Protein 6JBC (pdb70)

Sequence (295 aa):
MLIRAFIPAHITAFFVPVFHEEPLKAGSLGAGVNLSKGTNVFASIETGTLERHIHVAFNGEPVKREEAEITYYVAEKLVPKDFLGEVEVWQYFDFPNGYGFGNSAGGALGTALALSYAFGGTWLRAAQLAHEAEVKHKGGLGDVIGQLAGGIEVRIKPGGPGIGVTDNLFFEDYKVLVVPLGRLSDGDVVKAIEVEGRKALEELLKEPKPERMMVLARNFAEKTGLLPGELSEIARELDKVLKNPSSMIMLGKGLFALVRDEEAEKAKQLLSDMNLPYDIAEIYTERPKVGRWVG

Radius of gyration: 19.16 Å; Cα contacts (8 Å, |Δi|>4): 715; chains: 1; bounding box: 42×41×59 Å

Secondary structure (DSSP, 8-state):
-EEEEEEEEEEEEEEEEE--SSGGG-EEEEEEEEEEEEEEEEEEEEE-SS-EEEEEEETTEE--TTTSHHHHHHHHHHS-TT--EEEEEEEE-SS-TTSSS-HHHHHHHHHHHHHHHHH---HHHHHHHHHHHHHHTT--SSHHHHHHH-SEEEEEE--STTT-EEEE----S-EEEEEEEE----HHHHHHHHHHHHHHHHHHTTS--HHHHHHHHHHHHHTTS-S-HHHHHHHHHHHTT-SS--EE-TTSEEEEEEE-HHHHHHHHHHHHHTT---EEEEB--S--EEEE---

Foldseek 3Di:
DKKKWWFFFKFFLAWAWDADPPLQQGFIFGKIFTFPFWKMKMKDWDADDPDEEEWEAEQPHTDDCVVVVLLVQLCVVLPDPRGHTYIYIYMYTPDDPQALRQRLLRSQLRSLQQSCVVRPDDNQVSLSSSSSSCSVVVNHGYRSVNRQQFGIKGFPAGGGRPRTDIDHADDPQWWKKKFGDWHDPDPQLSVLRNPLVVVLRVQCVVPVDVLSSLVSSQCSCVSRVVQDVVAVVLQVQLVVLAPGGWHARPRHGMIMDIHHPVSVVVSVCVQVVVVTDMDITGGGRDHMDMDRPPD

Solvent-accessible surface area: 13059 Å² total; per-residue (Å²): 148,67,9,63,0,15,0,0,4,1,0,16,0,0,24,1,22,40,144,81,171,82,24,47,109,0,0,7,4,1,0,0,0,0,0,50,69,2,4,36,0,34,0,33,19,103,114,31,101,88,102,53,87,11,79,6,4,42,89,40,121,104,21,142,105,112,114,2,94,25,4,15,41,0,0,38,101,31,0,57,143,138,29,87,6,69,0,48,1,79,2,86,30,73,8,73,74,40,50,17,2,14,13,44,0,0,2,0,0,0,0,0,4,0,0,8,120,43,50,50,46,63,102,92,165,0,3,38,21,0,2,45,0,1,24,105,62,170,28,20,30,8,25,3,14,0,1,45,27,0,6,1,0,0,4,61,96,41,3,0,6,63,62,17,62,36,73,67,18,190,63,121,102,17,25,0,0,0,0,17,64,13,151,80,152,105,63,127,35,88,62,22,9,71,97,46,0,122,48,4,14,58,82,1,97,71,87,86,106,7,49,57,0,0,72,16,0,24,79,1,0,82,50,13,60,46,16,44,49,136,2,7,100,14,0,149,29,0,41,91,53,14,147,9,30,0,0,9,0,5,109,2,26,0,0,0,0,0,0,76,106,72,10,0,97,37,0,54,126,44,0,70,116,79,98,35,70,84,52,38,2,91,12,17,87,90,165,2,86,41,22,155,103,117,97

Organism: Thermococcus kodakarensis (strain ATCC BAA-918 / JCM 12380 / KOD1) (NCBI:txid69014)

Nearest PDB structures (foldseek):
  6jbc-assembly1_A  TM=1.003E+00  e=7.895E-68  Thermococcus kodakarensis KOD1
  6zgw-assembly4_D  TM=7.147E-01  e=1.119E-11  Homo sapiens
  6zgv-assembly4_D  TM=7.096E-01  e=3.211E-11  Homo sapiens
  2x7i-assembly1_A  TM=6.210E-01  e=1.255E-10  Staphylococcus aureus subsp. aureus MRSA252
  6q8z-assembly4_D  TM=5.677E-01  e=4.657E-11  Homo sapiens

B-factor: mean 43.04, std 16.97, range [9.06, 91.65]

Structure (mmCIF, N/CA/C/O backbone):
data_6JBC
#
_entry.id   6JBC
#
_cell.length_a   94.803
_cell.length_b   94.803
_cell.length_c   60.040
_cell.angle_alpha   90.000
_cell.angle_beta   90.000
_cell.angle_gamma   120.000
#
_symmetry.space_group_name_H-M   'P 3 2 1'
#
loop_
_entity.id
_entity.type
_entity.pdbx_description
1 polymer 'Pantoate kinase'
2 non-polymer 'TETRAETHYLENE GLYCOL'
3 non-polymer GLYCEROL
4 non-polymer 1,2-ETHANEDIOL
5 non-polymer PYROPHOSPHATE
6 non-polymer 'CALCIUM ION'
7 non-polymer 'SODIUM ION'
8 water water
#
loop_
_atom_site.group_PDB
_atom_site.id
_atom_site.type_symbol
_atom_site.label_atom_id
_atom_site.label_alt_id
_atom_site.label_comp_id
_atom_site.label_asym_id
_atom_site.label_entity_id
_atom_site.label_seq_id
_atom_site.pdbx_PDB_ins_code
_atom_site.Cartn_x
_atom_site.Cartn_y
_atom_site.Cartn_z
_atom_site.occupancy
_atom_site.B_iso_or_equiv
_atom_site.auth_seq_id
_atom_site.auth_comp_id
_atom_site.auth_asym_id
_atom_site.auth_atom_id
_atom_site.pdbx_PDB_model_num
ATOM 1 N N . MET A 1 1 ? -34.615 -29.267 -16.598 1.00 51.42 1 MET A N 1
ATOM 2 C CA . MET A 1 1 ? -35.427 -28.001 -16.644 1.00 49.52 1 MET A CA 1
ATOM 3 C C . MET A 1 1 ? -35.791 -27.599 -15.217 1.00 46.15 1 MET A C 1
ATOM 4 O O . MET A 1 1 ? -36.318 -26.510 -14.988 1.00 46.53 1 MET A O 1
ATOM 9 N N . LEU A 1 2 ? -35.509 -28.498 -14.271 1.00 40.97 2 LEU A N 1
ATOM 10 C CA . LEU A 1 2 ? -35.776 -28.277 -12.853 1.00 36.63 2 LEU A CA 1
ATOM 11 C C . LEU A 1 2 ? -34.471 -28.449 -12.077 1.00 34.00 2 LEU A C 1
ATOM 12 O O . LEU A 1 2 ? -33.906 -29.541 -12.032 1.00 34.10 2 LEU A O 1
ATOM 17 N N . ILE A 1 3 ? -33.988 -27.369 -11.473 1.00 30.91 3 ILE A N 1
ATOM 18 C CA . ILE A 1 3 ? -32.731 -27.409 -10.725 1.00 28.27 3 ILE A CA 1
ATOM 19 C C . ILE A 1 3 ? -32.955 -27.376 -9.219 1.00 27.03 3 ILE A C 1
ATOM 20 O O . ILE A 1 3 ? -33.744 -26.578 -8.727 1.00 28.77 3 ILE A O 1
ATOM 25 N N . ARG A 1 4 ? -32.251 -28.236 -8.490 1.00 25.29 4 ARG A N 1
ATOM 26 C CA . ARG A 1 4 ? -32.376 -28.297 -7.035 1.00 21.82 4 ARG A CA 1
ATOM 27 C C . ARG A 1 4 ? -31.065 -27.954 -6.357 1.00 22.06 4 ARG A C 1
ATOM 28 O O . ARG A 1 4 ? -29.999 -28.394 -6.791 1.00 23.57 4 ARG A O 1
ATOM 36 N N . ALA A 1 5 ? -31.144 -27.170 -5.290 1.00 21.05 5 ALA A N 1
ATOM 37 C CA . ALA A 1 5 ? -29.960 -26.811 -4.524 1.00 20.96 5 ALA A CA 1
ATOM 38 C C . ALA A 1 5 ? -30.235 -26.982 -3.028 1.00 22.67 5 ALA A C 1
ATOM 39 O O . ALA A 1 5 ? -31.351 -26.737 -2.558 1.00 23.27 5 ALA A O 1
ATOM 41 N N . PHE A 1 6 ? -29.227 -27.420 -2.277 1.00 23.52 6 PHE A N 1
ATOM 42 C CA . PHE A 1 6 ? -29.396 -27.596 -0.838 1.00 22.61 6 PHE A CA 1
ATOM 43 C C . PHE A 1 6 ? -28.345 -26.831 -0.064 1.00 21.71 6 PHE A C 1
ATOM 44 O O . PHE A 1 6 ? -27.148 -27.043 -0.255 1.00 21.54 6 PHE A O 1
ATOM 52 N N . ILE A 1 7 ? -28.808 -25.957 0.824 1.00 20.21 7 ILE A N 1
ATOM 53 C CA . ILE A 1 7 ? -27.938 -25.149 1.655 1.00 19.62 7 ILE A CA 1
ATOM 54 C C . ILE A 1 7 ? -28.198 -25.542 3.098 1.00 20.80 7 ILE A C 1
ATOM 55 O O . ILE A 1 7 ? -29.333 -25.504 3.567 1.00 22.98 7 ILE A O 1
ATOM 60 N N . PRO A 1 8 ? -27.149 -25.944 3.824 1.00 19.75 8 PRO A N 1
ATOM 61 C CA . PRO A 1 8 ? -27.346 -26.337 5.211 1.00 20.49 8 PRO A CA 1
ATOM 62 C C . PRO A 1 8 ? -27.733 -25.175 6.104 1.00 22.31 8 PRO A C 1
ATOM 63 O O . PRO A 1 8 ? -27.358 -24.030 5.844 1.00 23.34 8 PRO A O 1
ATOM 67 N N . ALA A 1 9 ? -28.489 -25.463 7.157 1.00 22.64 9 ALA A N 1
ATOM 68 C CA . ALA A 1 9 ? -28.877 -24.409 8.090 1.00 24.18 9 ALA A CA 1
ATOM 69 C C . ALA A 1 9 ? -27.600 -24.039 8.805 1.00 24.62 9 ALA A C 1
ATOM 70 O O . ALA A 1 9 ? -26.788 -24.911 9.102 1.00 23.90 9 ALA A O 1
ATOM 72 N N . HIS A 1 10 ? -27.406 -22.757 9.071 1.00 27.16 10 HIS A N 1
ATOM 73 C CA . HIS A 1 10 ? -26.200 -22.319 9.765 1.00 30.17 10 HIS A CA 1
ATOM 74 C C . HIS A 1 10 ? -26.535 -21.724 11.121 1.00 32.77 10 HIS A C 1
ATOM 75 O O . HIS A 1 10 ? -27.391 -20.848 11.231 1.00 33.35 10 HIS A O 1
ATOM 82 N N . ILE A 1 11 ? -25.847 -22.214 12.147 1.00 36.13 11 ILE A N 1
ATOM 83 C CA . ILE A 1 11 ? -26.026 -21.765 13.517 1.00 37.30 11 ILE A CA 1
ATOM 84 C C . ILE A 1 11 ? -24.717 -21.167 13.992 1.00 39.09 11 ILE A C 1
ATOM 85 O O . ILE A 1 11 ? -23.696 -21.852 14.007 1.00 38.91 11 ILE A O 1
ATOM 90 N N . THR A 1 12 ? -24.744 -19.892 14.376 1.00 40.56 12 THR A N 1
ATOM 91 C CA . THR A 1 12 ? -23.540 -19.223 14.866 1.00 40.48 12 THR A CA 1
ATOM 92 C C . THR A 1 12 ? -23.383 -19.442 16.366 1.00 39.08 12 THR A C 1
ATOM 93 O O . THR A 1 12 ? -24.352 -19.348 17.110 1.00 37.68 12 THR A O 1
ATOM 97 N N . ALA A 1 13 ? -22.159 -19.748 16.796 1.00 39.57 13 ALA A N 1
ATOM 98 C CA . ALA A 1 13 ? -21.858 -19.975 18.213 1.00 38.83 13 ALA A CA 1
ATOM 99 C C . ALA A 1 13 ? -21.696 -18.610 18.899 1.00 39.14 13 ALA A C 1
ATOM 100 O O . ALA A 1 13 ? -22.325 -18.316 19.925 1.00 41.19 13 ALA A O 1
ATOM 102 N N . PHE A 1 14 ? -20.840 -17.786 18.311 1.00 37.70 14 PHE A N 1
ATOM 103 C CA . PHE A 1 14 ? -20.571 -16.452 18.798 1.00 35.91 14 PHE A CA 1
ATOM 104 C C . PHE A 1 14 ? -20.066 -15.717 17.575 1.00 38.81 14 PHE A C 1
ATOM 105 O O . PHE A 1 14 ? -19.770 -16.347 16.557 1.00 38.79 14 PHE A O 1
ATOM 113 N N . PHE A 1 15 ? -19.954 -14.396 17.661 1.00 40.94 15 PHE A N 1
ATOM 114 C CA . PHE A 1 15 ? -19.530 -13.622 16.507 1.00 40.55 15 PHE A CA 1
ATOM 115 C C . PHE A 1 15 ? -19.076 -12.216 16.859 1.00 42.15 15 PHE A C 1
ATOM 116 O O . PHE A 1 15 ? -19.164 -11.776 18.009 1.00 41.78 15 PHE A O 1
ATOM 124 N N . VAL A 1 16 ? -18.617 -11.524 15.820 1.00 43.57 16 VAL A N 1
ATOM 125 C CA . VAL A 1 16 ? -18.146 -10.148 15.877 1.00 45.62 16 VAL A CA 1
ATOM 126 C C . VAL A 1 16 ? -18.497 -9.578 14.515 1.00 47.85 16 VAL A C 1
ATOM 127 O O . VAL A 1 16 ? -17.875 -9.917 13.508 1.00 48.95 16 VAL A O 1
ATOM 131 N N . PRO A 1 17 ? -19.513 -8.714 14.461 1.00 49.04 17 PRO A N 1
ATOM 132 C CA . PRO A 1 17 ? -19.903 -8.132 13.186 1.00 49.94 17 PRO A CA 1
ATOM 133 C C . PRO A 1 17 ? -18.950 -7.078 12.683 1.00 50.81 17 PRO A C 1
ATOM 134 O O . PRO A 1 17 ? -18.618 -6.140 13.401 1.00 52.97 17 PRO A O 1
ATOM 138 N N . VAL A 1 18 ? -18.475 -7.264 11.462 1.00 49.82 18 VAL A N 1
ATOM 139 C CA . VAL A 1 18 ? -17.645 -6.267 10.825 1.00 48.70 18 VAL A CA 1
ATOM 140 C C . VAL A 1 18 ? -18.538 -5.759 9.704 1.00 50.06 18 VAL A C 1
ATOM 141 O O . VAL A 1 18 ? -18.781 -6.443 8.704 1.00 51.50 18 VAL A O 1
ATOM 145 N N . PHE A 1 19 ? -19.062 -4.564 9.921 1.00 51.30 19 PHE A N 1
ATOM 146 C CA . PHE A 1 19 ? -19.920 -3.913 8.966 1.00 51.62 19 PHE A CA 1
ATOM 147 C C . PHE A 1 19 ? -18.982 -3.153 8.060 1.00 50.85 19 PHE A C 1
ATOM 148 O O . PHE A 1 19 ? -17.978 -2.593 8.510 1.00 50.34 19 PHE A O 1
ATOM 156 N N . HIS A 1 20 ? -19.306 -3.164 6.777 1.00 49.04 20 HIS A N 1
ATOM 157 C CA . HIS A 1 20 ? -18.501 -2.482 5.786 1.00 47.31 20 HIS A CA 1
ATOM 158 C C . HIS A 1 20 ? -19.386 -2.157 4.592 1.00 47.87 20 HIS A C 1
ATOM 159 O O . HIS A 1 20 ? -20.116 -3.021 4.102 1.00 46.66 20 HIS A O 1
ATOM 166 N N . GLU A 1 21 ? -19.324 -0.899 4.148 1.00 48.12 21 GLU A N 1
ATOM 167 C CA . GLU A 1 21 ? -20.116 -0.407 3.018 1.00 46.46 21 GLU A CA 1
ATOM 168 C C . GLU A 1 21 ? -19.850 -1.153 1.730 1.00 45.91 21 GLU A C 1
ATOM 169 O O . GLU A 1 21 ? -20.594 -1.028 0.764 1.00 45.11 21 GLU A O 1
ATOM 175 N N . GLU A 1 22 ? -18.771 -1.917 1.707 1.00 48.02 22 GLU A N 1
ATOM 176 C CA . GLU A 1 22 ? -18.456 -2.715 0.535 1.00 49.66 22 GLU A CA 1
ATOM 177 C C . GLU A 1 22 ? -18.902 -4.139 0.879 1.00 48.98 22 GLU A C 1
ATOM 178 O O . GLU A 1 22 ? -18.252 -4.827 1.662 1.00 49.06 22 GLU A O 1
ATOM 184 N N . PRO A 1 23 ? -20.035 -4.585 0.314 1.00 48.89 23 PRO A N 1
ATOM 185 C CA . PRO A 1 23 ? -20.605 -5.920 0.538 1.00 48.15 23 PRO A CA 1
ATOM 186 C C . PRO A 1 23 ? -19.547 -7.027 0.647 1.00 46.81 23 PRO A C 1
ATOM 187 O O . PRO A 1 23 ? -19.498 -7.750 1.647 1.00 46.91 23 PRO A O 1
ATOM 191 N N . LEU A 1 24 ? -18.698 -7.151 -0.370 1.00 44.38 24 LEU A N 1
ATOM 192 C CA . LEU A 1 24 ? -17.665 -8.172 -0.361 1.00 44.31 24 LEU A CA 1
ATOM 193 C C . LEU A 1 24 ? -16.673 -8.024 0.789 1.00 43.50 24 LEU A C 1
ATOM 194 O O . LEU A 1 24 ? -16.081 -9.012 1.232 1.00 45.19 24 LEU A O 1
ATOM 199 N N . LYS A 1 25 ? -16.502 -6.807 1.299 1.00 41.90 25 LYS A N 1
ATOM 200 C CA . LYS A 1 25 ? -15.562 -6.607 2.398 1.00 40.51 25 LYS A CA 1
ATOM 201 C C . LYS A 1 25 ? -16.260 -6.730 3.738 1.00 39.66 25 LYS A C 1
ATOM 202 O O . LYS A 1 25 ? -15.624 -6.753 4.800 1.00 41.12 25 LYS A O 1
ATOM 208 N N . ALA A 1 26 ? -17.581 -6.800 3.667 1.00 39.16 26 ALA A N 1
ATOM 209 C CA . ALA A 1 26 ? -18.434 -6.928 4.840 1.00 38.03 26 ALA A CA 1
ATOM 210 C C . ALA A 1 26 ? -18.526 -8.396 5.237 1.00 37.91 26 ALA A C 1
ATOM 211 O O . ALA A 1 26 ? -18.493 -9.287 4.384 1.00 37.67 26 ALA A O 1
ATOM 213 N N . GLY A 1 27 ? -18.651 -8.620 6.539 1.00 37.36 27 GLY A N 1
ATOM 214 C CA . GLY A 1 27 ? -18.747 -9.952 7.084 1.00 38.11 27 GLY A CA 1
ATOM 215 C C . GLY A 1 27 ? -18.739 -9.940 8.595 1.00 38.51 27 GLY A C 1
ATOM 216 O O . GLY A 1 27 ? -19.188 -8.978 9.241 1.00 40.04 27 GLY A O 1
ATOM 217 N N . SER A 1 28 ? -18.279 -11.054 9.151 1.00 38.07 28 SER A N 1
ATOM 218 C CA . SER A 1 28 ? -18.208 -11.215 10.587 1.00 38.23 28 SER A CA 1
ATOM 219 C C . SER A 1 28 ? -17.156 -12.242 10.953 1.00 38.41 28 SER A C 1
ATOM 220 O O . SER A 1 28 ? -16.830 -13.123 10.163 1.00 39.59 28 SER A O 1
ATOM 223 N N . LEU A 1 29 ? -16.620 -12.116 12.156 1.00 37.26 29 LEU A N 1
ATOM 224 C CA . LEU A 1 29 ? -15.641 -13.070 12.643 1.00 36.29 29 LEU A CA 1
ATOM 225 C C . LEU A 1 29 ? -16.463 -13.941 13.577 1.00 34.59 29 LEU A C 1
ATOM 226 O O . LEU A 1 29 ? -17.453 -13.465 14.135 1.00 34.16 29 LEU A O 1
ATOM 231 N N . GLY A 1 30 ? -16.093 -15.208 13.727 1.00 32.56 30 GLY A N 1
ATOM 232 C CA . GLY A 1 30 ? -16.829 -16.051 14.645 1.00 31.66 30 GLY A CA 1
ATOM 233 C C . GLY A 1 30 ? -16.760 -17.514 14.275 1.00 32.36 30 GLY A C 1
ATOM 234 O O . GLY A 1 30 ? -15.982 -17.907 13.397 1.00 33.09 30 GLY A O 1
ATOM 235 N N . ALA A 1 31 ? -17.590 -18.306 14.948 1.00 30.79 31 ALA A N 1
ATOM 236 C CA . ALA A 1 31 ? -17.681 -19.740 14.736 1.00 30.32 31 ALA A CA 1
ATOM 237 C C . ALA A 1 31 ? -19.147 -20.152 14.616 1.00 31.57 31 ALA A C 1
ATOM 238 O O . ALA A 1 31 ? -20.033 -19.515 15.205 1.00 33.52 31 ALA A O 1
ATOM 240 N N . GLY A 1 32 ? -19.376 -21.228 13.862 1.00 30.47 32 GLY A N 1
ATOM 241 C CA . GLY A 1 32 ? -20.704 -21.763 13.653 1.00 28.63 32 GLY A CA 1
ATOM 242 C C . GLY A 1 32 ? -20.650 -23.225 13.259 1.00 27.82 32 GLY A C 1
ATOM 243 O O . GLY A 1 32 ? -19.567 -23.813 13.142 1.00 28.78 32 GLY A O 1
ATOM 244 N N . VAL A 1 33 ? -21.837 -23.795 13.066 1.00 27.38 33 VAL A N 1
ATOM 245 C CA . VAL A 1 33 ? -22.011 -25.178 12.661 1.00 27.34 33 VAL A CA 1
ATOM 246 C C . VAL A 1 33 ? -23.113 -25.282 11.591 1.00 25.54 33 VAL A C 1
ATOM 247 O O . VAL A 1 33 ? -24.128 -24.586 11.641 1.00 23.46 33 VAL A O 1
ATOM 251 N N . ASN A 1 34 ? -22.902 -26.182 10.643 1.00 22.84 34 ASN A N 1
ATOM 252 C CA . ASN A 1 34 ? -23.845 -26.397 9.576 1.00 21.71 34 ASN A CA 1
ATOM 253 C C . ASN A 1 34 ? -24.552 -27.727 9.772 1.00 22.49 34 ASN A C 1
ATOM 254 O O . ASN A 1 34 ? -23.914 -28.764 9.948 1.00 21.84 34 ASN A O 1
ATOM 259 N N . LEU A 1 35 ? -25.883 -27.680 9.737 1.00 23.69 35 LEU A N 1
ATOM 260 C CA . LEU A 1 35 ? -26.715 -28.861 9.945 1.00 22.99 35 LEU A CA 1
ATOM 261 C C . LEU A 1 35 ? -27.086 -29.609 8.681 1.00 23.63 35 LEU A C 1
ATOM 262 O O . LEU A 1 35 ? -27.159 -29.030 7.586 1.00 21.26 35 LEU A O 1
ATOM 267 N N . SER A 1 36 ? -27.317 -30.919 8.839 1.00 24.09 36 SER A N 1
ATOM 268 C CA . SER A 1 36 ? -27.706 -31.754 7.710 1.00 23.46 36 SER A CA 1
ATOM 269 C C . SER A 1 36 ? -29.123 -31.362 7.280 1.00 22.20 36 SER A C 1
ATOM 270 O O . SER A 1 36 ? -29.598 -31.744 6.209 1.00 24.42 36 SER A O 1
ATOM 273 N N . LYS A 1 37 ? -29.781 -30.602 8.144 1.00 21.49 37 LYS A N 1
ATOM 274 C CA . LYS A 1 37 ? -31.122 -30.068 7.907 1.00 20.87 37 LYS A CA 1
ATOM 275 C C . LYS A 1 37 ? -30.938 -28.639 7.401 1.00 19.64 37 LYS A C 1
ATOM 276 O O . LYS A 1 37 ? -30.120 -27.890 7.931 1.00 18.59 37 LYS A O 1
ATOM 282 N N . GLY A 1 38 ? -31.704 -28.265 6.388 1.00 17.73 38 GLY A N 1
ATOM 283 C CA . GLY A 1 38 ? -31.565 -26.940 5.837 1.00 20.65 38 GLY A CA 1
ATOM 284 C C . GLY A 1 38 ? -32.578 -26.604 4.785 1.00 21.37 38 GLY A C 1
ATOM 285 O O . GLY A 1 38 ? -33.744 -27.013 4.845 1.00 24.89 38 GLY A O 1
ATOM 286 N N . THR A 1 39 ? -32.132 -25.773 3.853 1.00 21.09 39 THR A N 1
ATOM 287 C CA . THR A 1 39 ? -33.011 -25.292 2.810 1.00 20.20 39 THR A CA 1
ATOM 288 C C . THR A 1 39 ? -32.844 -25.963 1.479 1.00 20.39 39 THR A C 1
ATOM 289 O O . THR A 1 39 ? -31.738 -26.112 0.983 1.00 20.63 39 THR A O 1
ATOM 293 N N . ASN A 1 40 ? -33.959 -26.371 0.897 1.00 20.99 40 ASN A N 1
ATOM 294 C CA . ASN A 1 40 ? -33.920 -26.980 -0.420 1.00 21.54 40 ASN A CA 1
ATOM 295 C C . ASN A 1 40 ? -34.544 -25.982 -1.387 1.00 20.78 40 ASN A C 1
ATOM 296 O O . ASN A 1 40 ? -35.686 -25.571 -1.202 1.00 21.69 40 ASN A O 1
ATOM 301 N N . VAL A 1 41 ? -33.792 -25.580 -2.403 1.00 19.73 41 VAL A N 1
ATOM 302 C CA . VAL A 1 41 ? -34.295 -24.625 -3.380 1.00 20.66 41 VAL A CA 1
ATOM 303 C C . VAL A 1 41 ? -34.483 -25.292 -4.737 1.00 21.14 41 VAL A C 1
ATOM 304 O O . VAL A 1 41 ? -33.573 -25.932 -5.255 1.00 22.74 41 VAL A O 1
ATOM 308 N N . PHE A 1 42 ? -35.665 -25.155 -5.312 1.00 21.40 42 PHE A N 1
ATOM 309 C CA . PHE A 1 42 ? -35.924 -25.750 -6.616 1.00 21.89 42 PHE A CA 1
ATOM 310 C C . PHE A 1 42 ? -36.228 -24.657 -7.625 1.00 23.51 42 PHE A C 1
ATOM 311 O O . PHE A 1 42 ? -37.163 -23.876 -7.427 1.00 22.29 42 PHE A O 1
ATOM 319 N N . ALA A 1 43 ? -35.435 -24.600 -8.695 1.00 24.66 43 ALA A N 1
ATOM 320 C CA . ALA A 1 43 ? -35.634 -23.617 -9.757 1.00 28.63 43 ALA A CA 1
ATOM 321 C C . ALA A 1 43 ? -36.271 -24.250 -10.997 1.00 32.20 43 ALA A C 1
ATOM 322 O O . ALA A 1 43 ? -35.684 -25.117 -11.652 1.00 34.29 43 ALA A O 1
ATOM 324 N N . SER A 1 44 ? -37.485 -23.823 -11.315 1.00 36.38 44 SER A N 1
ATOM 325 C CA . SER A 1 44 ? -38.185 -24.333 -12.492 1.00 39.86 44 SER A CA 1
ATOM 326 C C . SER A 1 44 ? -38.064 -23.251 -13.552 1.00 42.46 44 SER A C 1
ATOM 327 O O . SER A 1 44 ? -38.336 -22.083 -13.282 1.00 43.82 44 SER A O 1
ATOM 330 N N . ILE A 1 45 ? -37.666 -23.618 -14.761 1.00 46.59 45 ILE A N 1
ATOM 331 C CA . ILE A 1 45 ? -37.486 -22.606 -15.794 1.00 50.50 45 ILE A CA 1
ATOM 332 C C . ILE A 1 45 ? -38.021 -23.084 -17.130 1.00 53.19 45 ILE A C 1
ATOM 333 O O . ILE A 1 45 ? -37.641 -24.143 -17.637 1.00 53.41 45 ILE A O 1
ATOM 338 N N . GLU A 1 46 ? -38.912 -22.284 -17.687 1.00 56.46 46 GLU A N 1
ATOM 339 C CA . GLU A 1 46 ? -39.529 -22.592 -18.956 1.00 59.75 46 GLU A CA 1
ATOM 340 C C . GLU A 1 46 ? -39.376 -21.423 -19.911 1.00 60.74 46 GLU A C 1
ATOM 341 O O . GLU A 1 46 ? -39.614 -20.282 -19.545 1.00 60.34 46 GLU A O 1
ATOM 347 N N . THR A 1 47 ? -38.960 -21.718 -21.131 1.00 62.34 47 THR A N 1
ATOM 348 C CA . THR A 1 47 ? -38.818 -20.713 -22.182 1.00 63.26 47 THR A CA 1
ATOM 349 C C . THR A 1 47 ? -40.170 -20.546 -22.894 1.00 64.47 47 THR A C 1
ATOM 350 O O . THR A 1 47 ? -40.983 -21.478 -22.942 1.00 65.42 47 THR A O 1
ATOM 354 N N . GLY A 1 48 ? -40.378 -19.353 -23.449 1.00 65.63 48 GLY A N 1
ATOM 355 C CA . GLY A 1 48 ? -41.590 -19.029 -24.179 1.00 66.01 48 GLY A CA 1
ATOM 356 C C . GLY A 1 48 ? -42.145 -17.657 -23.835 1.00 66.22 48 GLY A C 1
ATOM 357 O O . GLY A 1 48 ? -41.552 -16.908 -23.043 1.00 66.64 48 GLY A O 1
ATOM 358 N N . THR A 1 49 ? -43.288 -17.356 -24.455 1.00 65.93 49 THR A N 1
ATOM 359 C CA . THR A 1 49 ? -44.035 -16.111 -24.283 1.00 64.86 49 THR A CA 1
ATOM 360 C C . THR A 1 49 ? -43.330 -14.904 -24.860 1.00 64.46 49 THR A C 1
ATOM 361 O O . THR A 1 49 ? -42.277 -15.013 -25.513 1.00 64.70 49 THR A O 1
ATOM 365 N N . LEU A 1 50 ? -43.944 -13.754 -24.586 1.00 63.88 50 LEU A N 1
ATOM 366 C CA . LEU A 1 50 ? -43.468 -12.426 -24.980 1.00 63.61 50 LEU A CA 1
ATOM 367 C C . LEU A 1 50 ? -43.147 -11.619 -23.706 1.00 62.93 50 LEU A C 1
ATOM 368 O O . LEU A 1 50 ? -42.988 -10.397 -23.777 1.00 62.90 50 LEU A O 1
ATOM 370 N N . GLU A 1 51 ? -43.161 -12.292 -22.539 1.00 62.39 51 GLU A N 1
ATOM 371 C CA . GLU A 1 51 ? -42.903 -11.677 -21.211 1.00 61.38 51 GLU A CA 1
ATOM 372 C C . GLU A 1 51 ? -41.926 -12.466 -20.314 1.00 58.64 51 GLU A C 1
ATOM 373 O O . GLU A 1 51 ? -41.885 -13.701 -20.367 1.00 57.68 51 GLU A O 1
ATOM 379 N N . ARG A 1 52 ? -41.200 -11.732 -19.457 1.00 54.76 52 ARG A N 1
ATOM 380 C CA . ARG A 1 52 ? -40.202 -12.274 -18.520 1.00 51.24 52 ARG A CA 1
ATOM 381 C C . ARG A 1 52 ? -40.685 -12.174 -17.067 1.00 48.95 52 ARG A C 1
ATOM 382 O O . ARG A 1 52 ? -40.675 -11.093 -16.473 1.00 46.94 52 ARG A O 1
ATOM 390 N N . HIS A 1 53 ? -41.105 -13.294 -16.486 1.00 46.62 53 HIS A N 1
ATOM 391 C CA . HIS A 1 53 ? -41.587 -13.240 -15.111 1.00 46.14 53 HIS A CA 1
ATOM 392 C C . HIS A 1 53 ? -40.958 -14.212 -14.121 1.00 42.59 53 HIS A C 1
ATOM 393 O O . HIS A 1 53 ? -40.804 -15.403 -14.387 1.00 42.45 53 HIS A O 1
ATOM 400 N N . ILE A 1 54 ? -40.593 -13.671 -12.963 1.00 39.32 54 ILE A N 1
ATOM 401 C CA . ILE A 1 54 ? -39.976 -14.444 -11.893 1.00 34.36 54 ILE A CA 1
ATOM 402 C C . ILE A 1 54 ? -40.965 -14.606 -10.745 1.00 31.83 54 ILE A C 1
ATOM 403 O O . ILE A 1 54 ? -41.537 -13.625 -10.278 1.00 31.82 54 ILE A O 1
ATOM 408 N N . HIS A 1 55 ? -41.169 -15.842 -10.303 1.00 28.14 55 HIS A N 1
ATOM 409 C CA . HIS A 1 55 ? -42.083 -16.117 -9.200 1.00 27.54 55 HIS A CA 1
ATOM 410 C C . HIS A 1 55 ? -41.355 -16.826 -8.076 1.00 24.99 55 HIS A C 1
ATOM 411 O O . HIS A 1 55 ? -40.486 -17.653 -8.324 1.00 24.35 55 HIS A O 1
ATOM 418 N N . VAL A 1 56 ? -41.713 -16.508 -6.836 1.00 23.64 56 VAL A N 1
ATOM 419 C CA . VAL A 1 56 ? -41.062 -17.133 -5.677 1.00 22.13 56 VAL A CA 1
ATOM 420 C C . VAL A 1 56 ? -42.042 -17.752 -4.676 1.00 21.21 56 VAL A C 1
ATOM 421 O O . VAL A 1 56 ? -43.151 -17.263 -4.485 1.00 22.95 56 VAL A O 1
ATOM 425 N N . ALA A 1 57 ? -41.636 -18.833 -4.026 1.00 20.10 57 ALA A N 1
ATOM 426 C CA . ALA A 1 57 ? -42.521 -19.467 -3.064 1.00 20.73 57 ALA A CA 1
ATOM 427 C C . ALA A 1 57 ? -41.750 -19.937 -1.854 1.00 20.59 57 ALA A C 1
ATOM 428 O O . ALA A 1 57 ? -40.600 -20.358 -1.979 1.00 20.21 57 ALA A O 1
ATOM 430 N N . PHE A 1 58 ? -42.388 -19.858 -0.684 1.00 21.34 58 PHE A N 1
ATOM 431 C CA . PHE A 1 58 ? -41.790 -20.323 0.569 1.00 20.17 58 PHE A CA 1
ATOM 432 C C . PHE A 1 58 ? -42.674 -21.450 1.071 1.00 22.45 58 PHE A C 1
ATOM 433 O O . PHE A 1 58 ? -43.867 -21.241 1.330 1.00 25.33 58 PHE A O 1
ATOM 441 N N . ASN A 1 59 ? -42.104 -22.642 1.210 1.00 21.95 59 ASN A N 1
ATOM 442 C CA . ASN A 1 59 ? -42.869 -23.798 1.674 1.00 22.01 59 ASN A CA 1
ATOM 443 C C . ASN A 1 59 ? -44.196 -24.018 0.920 1.00 22.05 59 ASN A C 1
ATOM 444 O O . ASN A 1 59 ? -45.262 -24.140 1.525 1.00 22.06 59 ASN A O 1
ATOM 449 N N . GLY A 1 60 ? -44.122 -24.080 -0.406 1.00 22.66 60 GLY A N 1
ATOM 450 C CA . GLY A 1 60 ? -45.316 -24.293 -1.195 1.00 23.25 60 GLY A CA 1
ATOM 451 C C . GLY A 1 60 ? -46.218 -23.087 -1.434 1.00 25.02 60 GLY A C 1
ATOM 452 O O . GLY A 1 60 ? -47.046 -23.126 -2.339 1.00 26.40 60 GLY A O 1
ATOM 453 N N . GLU A 1 61 ? -46.088 -22.020 -0.650 1.00 23.94 61 GLU A N 1
ATOM 454 C CA . GLU A 1 61 ? -46.946 -20.864 -0.864 1.00 24.02 61 GLU A CA 1
ATOM 455 C C . GLU A 1 61 ? -46.237 -19.690 -1.527 1.00 23.77 61 GLU A C 1
ATOM 456 O O . GLU A 1 61 ? -45.151 -19.295 -1.113 1.00 24.44 61 GLU A O 1
ATOM 462 N N . PRO A 1 62 ? -46.849 -19.117 -2.574 1.00 23.51 62 PRO A N 1
ATOM 463 C CA . PRO A 1 62 ? -46.278 -17.976 -3.294 1.00 22.73 62 PRO A CA 1
ATOM 464 C C . PRO A 1 62 ? -46.022 -16.813 -2.337 1.00 25.10 62 PRO A C 1
ATOM 465 O O . PRO A 1 62 ? -46.767 -16.593 -1.377 1.00 24.35 62 PRO A O 1
ATOM 469 N N . VAL A 1 63 ? -44.988 -16.042 -2.612 1.00 26.06 63 VAL A N 1
ATOM 470 C CA . VAL A 1 63 ? -44.631 -14.945 -1.729 1.00 27.27 63 VAL A CA 1
ATOM 471 C C . VAL A 1 63 ? -44.401 -13.661 -2.531 1.00 29.08 63 VAL A C 1
ATOM 472 O O . VAL A 1 63 ? -43.805 -13.699 -3.613 1.00 29.44 63 VAL A O 1
ATOM 476 N N . LYS A 1 64 ? -44.876 -12.535 -2.005 1.00 31.06 64 LYS A N 1
ATOM 477 C CA . LYS A 1 64 ? -44.687 -11.242 -2.654 1.00 32.12 64 LYS A CA 1
ATOM 478 C C . LYS A 1 64 ? -43.205 -10.904 -2.584 1.00 32.30 64 LYS A C 1
ATOM 479 O O . LYS A 1 64 ? -42.523 -11.306 -1.638 1.00 31.39 64 LYS A O 1
ATOM 485 N N . ARG A 1 65 ? -42.716 -10.178 -3.588 1.00 34.37 65 ARG A N 1
ATOM 486 C CA . ARG A 1 65 ? -41.297 -9.779 -3.688 1.00 36.83 65 ARG A CA 1
ATOM 487 C C . ARG A 1 65 ? -40.799 -9.011 -2.470 1.00 36.70 65 ARG A C 1
ATOM 488 O O . ARG A 1 65 ? -39.594 -8.920 -2.230 1.00 36.70 65 ARG A O 1
ATOM 496 N N . GLU A 1 66 ? -41.743 -8.445 -1.726 1.00 37.64 66 GLU A N 1
ATOM 497 C CA . GLU A 1 66 ? -41.469 -7.636 -0.537 1.00 40.70 66 GLU A CA 1
ATOM 498 C C . GLU A 1 66 ? -41.100 -8.508 0.651 1.00 41.72 66 GLU A C 1
ATOM 499 O O . GLU A 1 66 ? -40.553 -8.029 1.647 1.00 42.96 66 GLU A O 1
ATOM 505 N N . GLU A 1 67 ? -41.422 -9.793 0.537 1.00 42.25 67 GLU A N 1
ATOM 506 C CA . GLU A 1 67 ? -41.143 -10.786 1.577 1.00 41.87 67 GLU A CA 1
ATOM 507 C C . GLU A 1 67 ? -40.059 -11.731 1.073 1.00 40.78 67 GLU A C 1
ATOM 508 O O . GLU A 1 67 ? -39.491 -12.523 1.830 1.00 40.35 67 GLU A O 1
ATOM 514 N N . ALA A 1 68 ? -39.792 -11.607 -0.224 1.00 40.44 68 ALA A N 1
ATOM 515 C CA . ALA A 1 68 ? -38.823 -12.416 -0.962 1.00 38.98 68 ALA A CA 1
ATOM 516 C C . ALA A 1 68 ? -37.716 -11.555 -1.576 1.00 37.53 68 ALA A C 1
ATOM 517 O O . ALA A 1 68 ? -36.952 -12.022 -2.421 1.00 38.80 68 ALA A O 1
ATOM 519 N N . GLU A 1 69 ? -37.657 -10.300 -1.144 1.00 36.82 69 GLU A N 1
ATOM 520 C CA . GLU A 1 69 ? -36.687 -9.297 -1.618 1.00 37.12 69 GLU A CA 1
ATOM 521 C C . GLU A 1 69 ? -35.266 -9.794 -1.858 1.00 35.06 69 GLU A C 1
ATOM 522 O O . GLU A 1 69 ? -34.606 -9.421 -2.835 1.00 33.87 69 GLU A O 1
ATOM 528 N N . ILE A 1 70 ? -34.780 -10.627 -0.953 1.00 32.97 70 ILE A N 1
ATOM 529 C CA . ILE A 1 70 ? -33.423 -11.161 -1.066 1.00 29.00 70 ILE A CA 1
ATOM 530 C C . ILE A 1 70 ? -33.319 -12.157 -2.225 1.00 27.36 70 ILE A C 1
ATOM 531 O O . ILE A 1 70 ? -32.387 -12.103 -3.033 1.00 25.55 70 ILE A O 1
ATOM 536 N N . THR A 1 71 ? -34.282 -13.070 -2.289 1.00 24.47 71 THR A N 1
ATOM 537 C CA . THR A 1 71 ? -34.317 -14.055 -3.356 1.00 25.16 71 THR A CA 1
ATOM 538 C C . THR A 1 71 ? -34.528 -13.345 -4.707 1.00 26.05 71 THR A C 1
ATOM 539 O O . THR A 1 71 ? -33.852 -13.678 -5.681 1.00 26.15 71 THR A O 1
ATOM 543 N N . TYR A 1 72 ? -35.420 -12.336 -4.767 1.00 28.55 72 TYR A N 1
ATOM 544 C CA . TYR A 1 72 ? -35.695 -11.596 -6.022 1.00 30.77 72 TYR A CA 1
ATOM 545 C C . TYR A 1 72 ? -34.481 -10.769 -6.446 1.00 31.49 72 TYR A C 1
ATOM 546 O O . TYR A 1 72 ? -34.197 -10.635 -7.637 1.00 31.38 72 TYR A O 1
ATOM 555 N N . TYR A 1 73 ? -33.767 -10.217 -5.464 1.00 31.97 73 TYR A N 1
ATOM 556 C CA . TYR A 1 73 ? -32.567 -9.424 -5.732 1.00 31.24 73 TYR A CA 1
ATOM 557 C C . TYR A 1 73 ? -31.614 -10.293 -6.520 1.00 31.16 73 TYR A C 1
ATOM 558 O O . TYR A 1 73 ? -31.044 -9.875 -7.528 1.00 32.06 73 TYR A O 1
ATOM 567 N N . VAL A 1 74 ? -31.449 -11.521 -6.042 1.00 30.05 74 VAL A N 1
ATOM 568 C CA . VAL A 1 74 ? -30.579 -12.493 -6.688 1.00 27.94 74 VAL A CA 1
ATOM 569 C C . VAL A 1 74 ? -31.131 -12.863 -8.064 1.00 27.89 74 VAL A C 1
ATOM 570 O O . VAL A 1 74 ? -30.462 -12.686 -9.080 1.00 27.36 74 VAL A O 1
ATOM 574 N N . ALA A 1 75 ? -32.363 -13.366 -8.085 1.00 27.40 75 ALA A N 1
ATOM 575 C CA . ALA A 1 75 ? -32.995 -13.786 -9.328 1.00 28.87 75 ALA A CA 1
ATOM 576 C C . ALA A 1 75 ? -32.960 -12.701 -10.402 1.00 30.10 75 ALA A C 1
ATOM 577 O O . ALA A 1 75 ? -32.653 -12.975 -11.566 1.00 28.82 75 ALA A O 1
ATOM 579 N N . GLU A 1 76 ? -33.269 -11.470 -10.015 1.00 32.58 76 GLU A N 1
ATOM 580 C CA . GLU A 1 76 ? -33.241 -10.366 -10.965 1.00 35.83 76 GLU A CA 1
ATOM 581 C C . GLU A 1 76 ? -31.903 -10.276 -11.697 1.00 37.88 76 GLU A C 1
ATOM 582 O O . GLU A 1 76 ? -31.867 -10.064 -12.914 1.00 38.10 76 GLU A O 1
ATOM 588 N N . LYS A 1 77 ? -30.809 -10.442 -10.954 1.00 39.47 77 LYS A N 1
ATOM 589 C CA . LYS A 1 77 ? -29.465 -10.379 -11.530 1.00 40.48 77 LYS A CA 1
ATOM 590 C C . LYS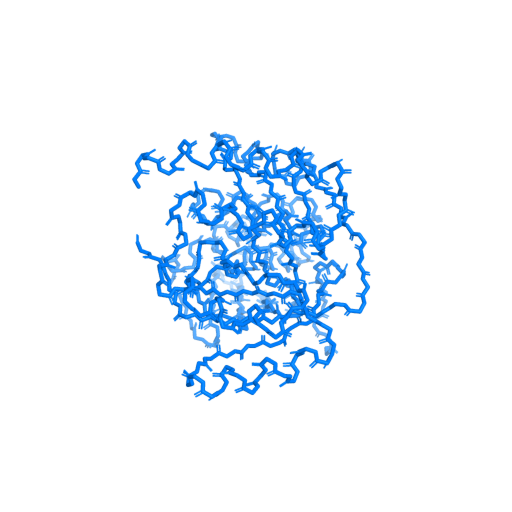 A 1 77 ? -29.149 -11.604 -12.377 1.00 40.20 77 LYS A C 1
ATOM 591 O O . LYS A 1 77 ? -28.633 -11.476 -13.480 1.00 41.88 77 LYS A O 1
ATOM 597 N N . LEU A 1 78 ? -29.454 -12.788 -11.860 1.00 39.45 78 LEU A N 1
ATOM 598 C CA . LEU A 1 78 ? -29.147 -14.021 -12.576 1.00 39.53 78 LEU A CA 1
ATOM 599 C C . LEU A 1 78 ? -30.029 -14.328 -13.771 1.00 40.25 78 LEU A C 1
ATOM 600 O O . LEU A 1 78 ? -29.615 -15.056 -14.675 1.00 39.81 78 LEU A O 1
ATOM 605 N N . VAL A 1 79 ? -31.247 -13.794 -13.772 1.00 42.66 79 VAL A N 1
ATOM 606 C CA . VAL A 1 79 ? -32.157 -14.025 -14.888 1.00 44.05 79 VAL A CA 1
ATOM 607 C C . VAL A 1 79 ? -31.965 -12.921 -15.922 1.00 44.65 79 VAL A C 1
ATOM 608 O O . VAL A 1 79 ? -32.188 -11.741 -15.646 1.00 45.01 79 VAL A O 1
ATOM 612 N N . PRO A 1 80 ? -31.533 -13.300 -17.128 1.00 45.31 80 PRO A N 1
ATOM 613 C CA . PRO A 1 80 ? -31.289 -12.367 -18.230 1.00 47.24 80 PRO A CA 1
ATOM 614 C C . PRO A 1 80 ? -32.402 -11.335 -18.420 1.00 48.58 80 PRO A C 1
ATOM 615 O O . PRO A 1 80 ? -33.587 -11.679 -18.400 1.00 49.90 80 PRO A O 1
ATOM 619 N N . LYS A 1 81 ? -32.023 -10.073 -18.606 1.00 49.25 81 LYS A N 1
ATOM 620 C CA . LYS A 1 81 ? -33.012 -9.023 -18.807 1.00 50.03 81 LYS A CA 1
ATOM 621 C C . LYS A 1 81 ? -33.793 -9.243 -20.097 1.00 50.19 81 LYS A C 1
ATOM 622 O O . LYS A 1 81 ? -34.934 -8.804 -20.211 1.00 49.56 81 LYS A O 1
ATOM 628 N N . ASP A 1 82 ? -33.185 -9.932 -21.061 1.00 50.96 82 ASP A N 1
ATOM 629 C CA . ASP A 1 82 ? -33.854 -10.196 -22.331 1.00 52.05 82 ASP A CA 1
ATOM 630 C C . ASP A 1 82 ? -34.445 -11.593 -22.398 1.00 50.91 82 ASP A C 1
ATOM 631 O O . ASP A 1 82 ? -34.895 -12.047 -23.451 1.00 50.42 82 ASP A O 1
ATOM 636 N N . PHE A 1 83 ? -34.446 -12.278 -21.264 1.00 48.89 83 PHE A N 1
ATOM 637 C CA . PHE A 1 83 ? -35.017 -13.612 -21.207 1.00 46.98 83 PHE A CA 1
ATOM 638 C C . PHE A 1 83 ? -36.538 -13.514 -21.386 1.00 46.92 83 PHE A C 1
ATOM 639 O O . PHE A 1 83 ? -37.163 -12.545 -20.946 1.00 46.93 83 PHE A O 1
ATOM 647 N N . LEU A 1 84 ? -37.125 -14.508 -22.049 1.00 46.41 84 LEU A N 1
ATOM 648 C CA . LEU A 1 84 ? -38.573 -14.550 -22.252 1.00 45.01 84 LEU A CA 1
ATOM 649 C C . LEU A 1 84 ? -39.092 -15.887 -21.747 1.00 43.53 84 LEU A C 1
ATOM 650 O O . LEU A 1 84 ? -38.805 -16.941 -22.319 1.00 41.61 84 LEU A O 1
ATOM 655 N N . GLY A 1 85 ? -39.859 -15.833 -20.665 1.00 42.84 85 GLY A N 1
ATOM 656 C CA . GLY A 1 85 ? -40.417 -17.038 -20.090 1.00 40.77 85 GLY A CA 1
ATOM 657 C C . GLY A 1 85 ? -40.780 -16.838 -18.635 1.00 40.34 85 GLY A C 1
ATOM 658 O O . GLY A 1 85 ? -41.039 -15.721 -18.181 1.00 39.94 85 GLY A O 1
ATOM 659 N N . GLU A 1 86 ? -40.784 -17.933 -17.890 1.00 40.14 86 GLU A N 1
ATOM 660 C CA . GLU A 1 86 ? -41.136 -17.874 -16.485 1.00 40.04 86 GLU A CA 1
ATOM 661 C C . GLU A 1 86 ? -40.145 -18.652 -15.625 1.00 38.18 86 GLU A C 1
ATOM 662 O O . GLU A 1 86 ? -39.813 -19.809 -15.915 1.00 36.16 86 GLU A O 1
ATOM 668 N N . VAL A 1 87 ? -39.675 -17.996 -14.568 1.00 35.82 87 VAL A N 1
ATOM 669 C CA . VAL A 1 87 ? -38.755 -18.614 -13.627 1.00 33.63 87 VAL A CA 1
ATOM 670 C C . VAL A 1 87 ? -39.441 -18.773 -12.269 1.00 31.90 87 VAL A C 1
ATOM 671 O O . VAL A 1 87 ? -40.001 -17.821 -11.722 1.00 30.65 87 VAL A O 1
ATOM 675 N N . GLU A 1 88 ? -39.412 -19.985 -11.733 1.00 31.51 88 GLU A N 1
ATOM 676 C CA . GLU A 1 88 ? -40.039 -20.236 -10.439 1.00 32.19 88 GLU A CA 1
ATOM 677 C C . GLU A 1 88 ? -39.036 -20.764 -9.425 1.00 29.77 88 GLU A C 1
ATOM 678 O O . GLU A 1 88 ? -38.291 -21.701 -9.696 1.00 29.76 88 GLU A O 1
ATOM 684 N N . VAL A 1 89 ? -39.017 -20.145 -8.252 1.00 26.34 89 VAL A N 1
ATOM 685 C CA . VAL A 1 89 ? -38.093 -20.541 -7.212 1.00 24.29 89 VAL A CA 1
ATOM 686 C C . VAL A 1 89 ? -38.874 -21.057 -6.037 1.00 23.81 89 VAL A C 1
ATOM 687 O O . VAL A 1 89 ? -39.511 -20.285 -5.340 1.00 24.57 89 VAL A O 1
ATOM 691 N N . TRP A 1 90 ? -38.823 -22.366 -5.821 1.00 23.90 90 TRP A N 1
ATOM 692 C CA . TRP A 1 90 ? -39.513 -22.984 -4.702 1.00 24.66 90 TRP A CA 1
ATOM 693 C C . TRP A 1 90 ? -38.554 -23.298 -3.552 1.00 24.46 90 TRP A C 1
ATOM 694 O O . TRP A 1 90 ? -37.708 -24.197 -3.635 1.00 24.04 90 TRP A O 1
ATOM 705 N N . GLN A 1 91 ? -38.694 -22.563 -2.463 1.00 23.10 91 GLN A N 1
ATOM 706 C CA . GLN A 1 91 ? -37.833 -22.794 -1.326 1.00 21.66 91 GLN A CA 1
ATOM 707 C C . GLN A 1 91 ? -38.586 -23.513 -0.220 1.00 21.04 91 GLN A C 1
ATOM 708 O O . GLN A 1 91 ? -39.741 -23.192 0.075 1.00 20.80 91 GLN A O 1
ATOM 714 N N . TYR A 1 92 ? -37.914 -24.500 0.367 1.00 20.14 92 TYR A N 1
ATOM 715 C CA . TYR A 1 92 ? -38.446 -25.305 1.460 1.00 19.25 92 TYR A CA 1
ATOM 716 C C . TYR A 1 92 ? -37.451 -25.248 2.618 1.00 19.19 92 TYR A C 1
ATOM 717 O O . TYR A 1 92 ? -36.279 -25.599 2.471 1.00 20.07 92 TYR A O 1
ATOM 726 N N . PHE A 1 93 ? -37.925 -24.802 3.773 1.00 20.05 93 PHE A N 1
ATOM 727 C CA . PHE A 1 93 ? -37.083 -24.694 4.961 1.00 2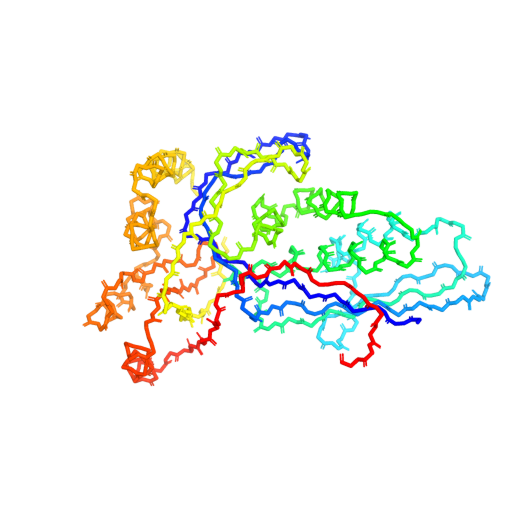0.25 93 PHE A CA 1
ATOM 728 C C . PHE A 1 93 ? -37.349 -25.815 5.976 1.00 21.23 93 PHE A C 1
ATOM 729 O O . PHE A 1 93 ? -38.444 -26.365 6.029 1.00 21.55 93 PHE A O 1
ATOM 737 N N . ASP A 1 94 ? -36.341 -26.168 6.766 1.00 22.43 94 ASP A N 1
ATOM 738 C CA . ASP A 1 94 ? -36.522 -27.179 7.799 1.00 25.57 94 ASP A CA 1
ATOM 739 C C . ASP A 1 94 ? -36.661 -26.473 9.155 1.00 27.03 94 ASP A C 1
ATOM 740 O O . ASP A 1 94 ? -36.920 -27.112 10.175 1.00 27.68 94 ASP A O 1
ATOM 745 N N . PHE A 1 95 ? -36.480 -25.154 9.154 1.00 28.75 95 PHE A N 1
ATOM 746 C CA . PHE A 1 95 ? -36.562 -24.344 10.369 1.00 30.30 95 PHE A CA 1
ATOM 747 C C . PHE A 1 95 ? -37.300 -23.040 10.091 1.00 30.77 95 PHE A C 1
ATOM 748 O O . PHE A 1 95 ? -37.196 -22.480 8.996 1.00 29.83 95 PHE A O 1
ATOM 756 N N . PRO A 1 96 ? -38.053 -22.536 11.085 1.00 32.12 96 PRO A N 1
ATOM 757 C CA . PRO A 1 96 ? -38.819 -21.289 10.951 1.00 32.13 96 PRO A CA 1
ATOM 758 C C . PRO A 1 96 ? -37.926 -20.090 10.682 1.00 31.07 96 PRO A C 1
ATOM 759 O O . PRO A 1 96 ? -36.747 -20.096 11.016 1.00 30.24 96 PRO A O 1
ATOM 763 N N . ASN A 1 97 ? -38.488 -19.064 10.067 1.00 31.68 97 ASN A N 1
ATOM 764 C CA . ASN A 1 97 ? -37.714 -17.868 9.787 1.00 32.75 97 ASN A CA 1
ATOM 765 C C . ASN A 1 97 ? -37.440 -17.104 11.080 1.00 32.96 97 ASN A C 1
ATOM 766 O O . ASN A 1 97 ? -38.157 -17.253 12.070 1.00 32.05 97 ASN A O 1
ATOM 771 N N . GLY A 1 98 ? -36.391 -16.288 11.059 1.00 33.24 98 GLY A N 1
ATOM 772 C CA . GLY A 1 98 ? -36.036 -15.484 12.215 1.00 31.83 98 GLY A CA 1
ATOM 773 C C . GLY A 1 98 ? -35.723 -16.250 13.479 1.00 31.82 98 GLY A C 1
ATOM 774 O O . GLY A 1 98 ? -35.818 -15.701 14.573 1.00 32.28 98 GLY A O 1
ATOM 775 N N . TYR A 1 99 ? -35.350 -17.515 13.346 1.00 32.33 99 TYR A N 1
ATOM 776 C CA . TYR A 1 99 ? -35.019 -18.311 14.518 1.00 32.80 99 TYR A CA 1
ATOM 777 C C . TYR A 1 99 ? -33.524 -18.491 14.739 1.00 32.85 99 TYR A C 1
ATOM 778 O O . TYR A 1 99 ? -33.119 -19.194 15.662 1.00 31.68 99 TYR A O 1
ATOM 787 N N . GLY A 1 100 ? -32.716 -17.837 13.904 1.00 33.71 100 GLY A N 1
ATOM 788 C CA . GLY A 1 100 ? -31.270 -17.947 14.004 1.00 32.79 100 GLY A CA 1
ATOM 789 C C . GLY A 1 100 ? -30.652 -19.073 13.175 1.00 32.27 100 GLY A C 1
ATOM 790 O O . GLY A 1 100 ? -29.484 -19.406 13.367 1.00 34.38 100 GLY A O 1
ATOM 791 N N . PHE A 1 101 ? -31.406 -19.659 12.249 1.00 30.61 101 PHE A N 1
ATOM 792 C CA . PHE A 1 101 ? -30.880 -20.755 11.429 1.00 28.86 101 PHE A CA 1
ATOM 793 C C . PHE A 1 101 ? -30.309 -20.373 10.051 1.00 26.57 1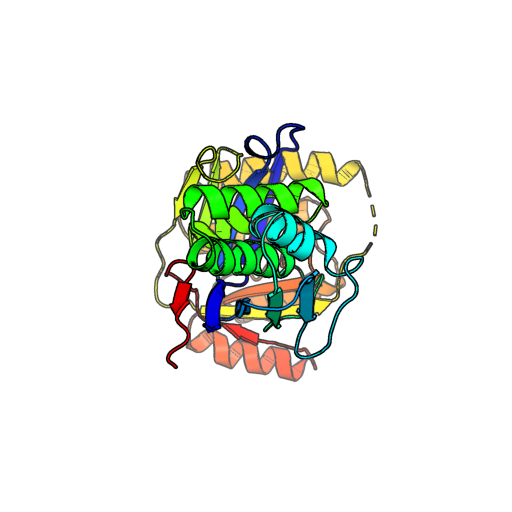01 PHE A C 1
ATOM 794 O O . PHE A 1 101 ? -29.768 -21.221 9.337 1.00 26.71 101 PHE A O 1
ATOM 802 N N . GLY A 1 102 ? -30.431 -19.106 9.677 1.00 24.20 102 GLY A N 1
ATOM 803 C CA . GLY A 1 102 ? -29.889 -18.659 8.404 1.00 22.29 102 GLY A CA 1
ATOM 804 C C . GLY A 1 102 ? -30.681 -18.961 7.139 1.00 21.35 102 GLY A C 1
ATOM 805 O O . GLY A 1 102 ? -30.091 -19.106 6.061 1.00 21.23 102 GLY A O 1
ATOM 806 N N . ASN A 1 103 ? -32.006 -19.045 7.262 1.00 19.63 103 ASN A N 1
ATOM 807 C CA . ASN A 1 103 ? -32.887 -19.318 6.123 1.00 17.65 103 ASN A CA 1
ATOM 808 C C . ASN A 1 103 ? -32.697 -18.342 4.957 1.00 15.94 103 ASN A C 1
ATOM 809 O O . ASN A 1 103 ? -32.674 -18.758 3.806 1.00 16.85 103 ASN A O 1
ATOM 814 N N . SER A 1 104 ? -32.557 -17.052 5.233 1.00 13.97 104 SER A N 1
ATOM 815 C CA . SER A 1 104 ? -32.408 -16.132 4.124 1.00 16.06 104 SER A CA 1
ATOM 816 C C . SER A 1 104 ? -31.123 -16.410 3.349 1.00 16.41 104 SER A C 1
ATOM 817 O O . SER A 1 104 ? -31.112 -16.299 2.117 1.00 16.16 104 SER A O 1
ATOM 820 N N . ALA A 1 105 ? -30.054 -16.793 4.052 1.00 16.43 105 ALA A N 1
ATOM 821 C CA . ALA A 1 105 ? -28.795 -17.118 3.377 1.00 16.63 105 ALA A CA 1
ATOM 822 C C . ALA A 1 105 ? -29.016 -18.369 2.501 1.00 16.57 105 ALA A C 1
ATOM 823 O O . ALA A 1 105 ? -28.502 -18.477 1.375 1.00 13.84 105 ALA A O 1
ATOM 825 N N . GLY A 1 106 ? -29.806 -19.301 3.029 1.00 15.08 106 GLY A N 1
ATOM 826 C CA . GLY A 1 106 ? -30.103 -20.511 2.292 1.00 17.81 106 GLY A CA 1
ATOM 827 C C . GLY A 1 106 ? -30.888 -20.180 1.044 1.00 19.11 106 GLY A C 1
ATOM 828 O O . GLY A 1 106 ? -30.626 -20.711 -0.034 1.00 21.28 106 GLY A O 1
ATOM 829 N N . GLY A 1 107 ? -31.848 -19.281 1.186 1.00 19.33 107 GLY A N 1
ATOM 830 C CA . GLY A 1 107 ? -32.653 -18.895 0.049 1.00 19.28 107 GLY A CA 1
ATOM 831 C C . GLY A 1 107 ? -31.848 -18.099 -0.946 1.00 18.65 107 GLY A C 1
ATOM 832 O O . GLY A 1 107 ? -32.050 -18.214 -2.153 1.00 21.14 107 GLY A O 1
ATOM 833 N N . ALA A 1 108 ? -30.928 -17.289 -0.447 1.00 16.66 108 ALA A N 1
ATOM 834 C CA . ALA A 1 108 ? -30.096 -16.470 -1.320 1.00 15.06 108 ALA A CA 1
ATOM 835 C C . ALA A 1 108 ? -29.086 -17.311 -2.086 1.00 14.77 108 ALA A C 1
ATOM 836 O O . ALA A 1 108 ? -28.924 -17.153 -3.291 1.00 15.10 108 ALA A O 1
ATOM 838 N N . LEU A 1 109 ? -28.400 -18.208 -1.378 1.00 13.49 109 LEU A N 1
ATOM 839 C CA . LEU A 1 109 ? -27.383 -19.040 -1.999 1.00 10.34 109 LEU A CA 1
ATOM 840 C C . LEU A 1 109 ? -28.035 -20.110 -2.862 1.00 10.55 109 LEU A C 1
ATOM 841 O O . LEU A 1 109 ? -27.666 -20.285 -4.027 1.00 10.09 109 LEU A O 1
ATOM 846 N N . GLY A 1 110 ? -29.015 -20.819 -2.304 1.00 9.12 110 GLY A N 1
ATOM 847 C CA . GLY A 1 110 ? -29.695 -21.838 -3.085 1.00 9.61 110 GLY A CA 1
ATOM 848 C C . GLY A 1 110 ? -30.148 -21.270 -4.428 1.00 11.17 110 GLY A C 1
ATOM 849 O O . GLY A 1 110 ? -29.890 -21.856 -5.469 1.00 12.04 110 GLY A O 1
ATOM 850 N N . THR A 1 111 ? -30.807 -20.115 -4.394 1.00 11.60 111 THR A N 1
ATOM 851 C CA . THR A 1 111 ? -31.307 -19.439 -5.579 1.00 12.63 111 THR A CA 1
ATOM 852 C C . THR A 1 111 ? -30.164 -19.101 -6.531 1.00 15.23 111 THR A C 1
ATOM 853 O O . THR A 1 111 ? -30.228 -19.356 -7.744 1.00 15.18 111 THR A O 1
ATOM 857 N N . ALA A 1 112 ? -29.119 -18.508 -5.972 1.00 15.48 112 ALA A N 1
ATOM 858 C CA . ALA A 1 112 ? -27.976 -18.108 -6.765 1.00 16.86 112 ALA A CA 1
ATOM 859 C C . ALA A 1 112 ? -27.272 -19.287 -7.439 1.00 17.19 112 ALA A C 1
ATOM 860 O O . ALA A 1 112 ? -26.815 -19.165 -8.560 1.00 17.84 112 ALA A O 1
ATOM 862 N N . LEU A 1 113 ? -27.198 -20.432 -6.767 1.00 18.76 113 LEU A N 1
ATOM 863 C CA . LEU A 1 113 ? -26.540 -21.599 -7.345 1.00 19.30 113 LEU A CA 1
ATOM 864 C C . LEU A 1 113 ? -27.426 -22.257 -8.389 1.00 20.90 113 LEU A C 1
ATOM 865 O O . LEU A 1 113 ? -26.961 -22.672 -9.456 1.00 22.35 113 LEU A O 1
ATOM 870 N N . ALA A 1 114 ? -28.709 -22.375 -8.078 1.00 20.35 114 ALA A N 1
ATOM 871 C CA . ALA A 1 114 ? -29.621 -23.003 -9.017 1.00 20.60 114 ALA A CA 1
ATOM 872 C C . ALA A 1 114 ? -29.732 -22.188 -10.319 1.00 20.86 114 ALA A C 1
ATOM 873 O O . ALA A 1 114 ? -29.634 -22.750 -11.412 1.00 21.32 114 ALA A O 1
ATOM 875 N N . LEU A 1 115 ? -29.899 -20.871 -10.204 1.00 21.83 115 LEU A N 1
ATOM 876 C CA . LEU A 1 115 ? -30.028 -20.026 -11.387 1.00 23.92 115 LEU A CA 1
ATOM 877 C C . LEU A 1 115 ? -28.731 -19.882 -12.173 1.00 25.32 115 LEU A C 1
ATOM 878 O O . LEU A 1 115 ? -28.758 -19.888 -13.403 1.00 25.85 115 LEU A O 1
ATOM 883 N N . SER A 1 116 ? -27.601 -19.738 -11.481 1.00 24.63 116 SER A N 1
ATOM 884 C CA . SER A 1 116 ? -26.322 -19.630 -12.180 1.00 23.19 116 SER A CA 1
ATOM 885 C C . SER A 1 116 ? -26.123 -20.897 -13.013 1.00 23.69 116 SER A C 1
ATOM 886 O O . SER A 1 116 ? -25.637 -20.855 -14.145 1.00 23.61 116 SER A O 1
ATOM 889 N N . TYR A 1 117 ? -26.520 -22.023 -12.440 1.00 23.28 117 TYR A N 1
ATOM 890 C CA . TYR A 1 117 ? -26.395 -23.306 -13.100 1.00 25.24 117 TYR A CA 1
ATOM 891 C C . TYR A 1 117 ? -27.264 -23.326 -14.344 1.00 27.38 117 TYR A C 1
ATOM 892 O O . TYR A 1 117 ? -26.908 -23.933 -15.356 1.00 28.72 117 TYR A O 1
ATOM 901 N N . ALA A 1 118 ? -28.397 -22.640 -14.279 1.00 28.76 118 ALA A N 1
ATOM 902 C CA . ALA A 1 118 ? -29.328 -22.613 -15.400 1.00 29.90 118 ALA A CA 1
ATOM 903 C C . ALA A 1 118 ? -28.952 -21.606 -16.480 1.00 30.93 118 ALA A C 1
ATOM 904 O O . ALA A 1 118 ? -28.844 -21.954 -17.655 1.00 30.36 118 ALA A O 1
ATOM 906 N N . PHE A 1 119 ? -28.739 -20.363 -16.061 1.00 32.67 119 PHE A N 1
ATOM 907 C CA . PHE A 1 119 ? -28.400 -19.266 -16.956 1.00 33.27 119 PHE A CA 1
ATOM 908 C C . PHE A 1 119 ? -26.910 -18.957 -17.113 1.00 35.05 119 PHE A C 1
ATOM 909 O O . PHE A 1 119 ? -26.551 -17.910 -17.654 1.00 36.98 119 PHE A O 1
ATOM 917 N N . GLY A 1 120 ? -26.040 -19.851 -16.650 1.00 35.21 120 GLY A N 1
ATOM 918 C CA . GLY A 1 120 ? -24.611 -19.606 -16.775 1.00 33.40 120 GLY A CA 1
ATOM 919 C C . GLY A 1 120 ? -24.028 -18.833 -15.602 1.00 33.60 120 GLY A C 1
ATOM 920 O O . GLY A 1 120 ? -24.686 -17.957 -15.034 1.00 33.31 120 GLY A O 1
ATOM 921 N N . GLY A 1 121 ? -22.787 -19.155 -15.237 1.00 33.26 121 GLY A N 1
ATOM 922 C CA . GLY A 1 121 ? -22.136 -18.484 -14.122 1.00 30.31 121 GLY A CA 1
ATOM 923 C C . GLY A 1 121 ? -21.144 -19.419 -13.464 1.00 29.79 121 GLY A C 1
ATOM 924 O O . GLY A 1 121 ? -20.706 -20.392 -14.073 1.00 31.14 121 GLY A O 1
ATOM 925 N N . THR A 1 122 ? -20.792 -19.135 -12.216 1.00 29.01 122 THR A N 1
ATOM 926 C CA . THR A 1 122 ? -19.841 -19.953 -11.476 1.00 25.25 122 THR A CA 1
ATOM 927 C C . THR A 1 122 ? -20.210 -19.959 -9.998 1.00 28.04 122 THR A C 1
ATOM 928 O O . THR A 1 122 ? -21.132 -19.248 -9.563 1.00 26.87 122 THR A O 1
ATOM 932 N N . TRP A 1 123 ? -19.477 -20.760 -9.225 1.00 27.94 123 TRP A N 1
ATOM 933 C CA . TRP A 1 123 ? -19.719 -20.855 -7.792 1.00 27.43 123 TRP A CA 1
ATOM 934 C C . TRP A 1 123 ? -19.368 -19.565 -7.074 1.00 26.33 123 TRP A C 1
ATOM 935 O O . TRP A 1 123 ? -20.164 -19.058 -6.291 1.00 26.32 123 TRP A O 1
ATOM 946 N N . LEU A 1 124 ? -18.182 -19.033 -7.337 1.00 25.75 124 LEU A N 1
ATOM 947 C CA . LEU A 1 124 ? -17.759 -17.796 -6.690 1.00 26.67 124 LEU A CA 1
ATOM 948 C C . LEU A 1 124 ? -18.675 -16.609 -7.069 1.00 26.12 124 LEU A C 1
ATOM 949 O O . LEU A 1 124 ? -19.033 -15.791 -6.221 1.00 25.62 124 LEU A O 1
ATOM 954 N N . ARG A 1 125 ? -19.056 -16.521 -8.338 1.00 24.09 125 ARG A N 1
ATOM 955 C CA . ARG A 1 125 ? -19.940 -15.448 -8.766 1.00 24.55 125 ARG A CA 1
ATOM 956 C C . ARG A 1 125 ? -21.304 -15.581 -8.079 1.00 24.19 125 ARG A C 1
ATOM 957 O O . ARG A 1 125 ? -21.853 -14.604 -7.563 1.00 25.68 125 ARG A O 1
ATOM 965 N N . ALA A 1 126 ? -21.846 -16.793 -8.063 1.00 22.81 126 ALA A N 1
ATOM 966 C CA . ALA A 1 126 ? -23.130 -17.031 -7.416 1.00 20.77 126 ALA A CA 1
ATOM 967 C C . ALA A 1 126 ? -23.010 -16.810 -5.918 1.00 21.33 126 ALA A C 1
ATOM 968 O O . ALA A 1 126 ? -23.887 -16.215 -5.288 1.00 21.43 126 ALA A O 1
ATOM 970 N N . ALA A 1 127 ? -21.921 -17.313 -5.343 1.00 22.29 127 ALA A N 1
ATOM 971 C CA . ALA A 1 127 ? -21.690 -17.196 -3.912 1.00 22.53 127 ALA A CA 1
ATOM 972 C C . ALA A 1 127 ? -21.604 -15.744 -3.483 1.00 23.03 127 ALA A C 1
ATOM 973 O O . ALA A 1 127 ? -22.225 -15.361 -2.497 1.00 24.29 127 ALA A O 1
ATOM 975 N N . GLN A 1 128 ? -20.846 -14.938 -4.223 1.00 23.40 128 GLN A N 1
ATOM 976 C CA . GLN A 1 128 ? -20.689 -13.522 -3.896 1.00 24.50 128 GLN A CA 1
ATOM 977 C C . GLN A 1 128 ? -22.001 -12.740 -3.979 1.00 24.58 128 GLN A C 1
ATOM 978 O O . GLN A 1 128 ? -22.309 -11.928 -3.107 1.00 23.25 128 GLN A O 1
ATOM 984 N N . LEU A 1 129 ? -22.776 -13.009 -5.025 1.00 24.84 129 LEU A N 1
ATOM 985 C CA . LEU A 1 129 ? -24.055 -12.343 -5.227 1.00 25.04 129 LEU A CA 1
ATOM 986 C C . LEU A 1 129 ? -25.027 -12.647 -4.093 1.00 26.49 129 LEU A C 1
ATOM 987 O O . LEU A 1 129 ? -25.812 -11.780 -3.697 1.00 27.12 129 LEU A O 1
ATOM 992 N N . ALA A 1 130 ? -24.969 -13.872 -3.571 1.00 27.41 130 ALA A N 1
ATOM 993 C CA . ALA A 1 130 ? -25.850 -14.290 -2.475 1.00 28.46 130 ALA A CA 1
ATOM 994 C C . ALA A 1 130 ? -25.415 -13.598 -1.196 1.00 29.19 130 ALA A C 1
ATOM 995 O O . ALA A 1 130 ? -26.247 -13.212 -0.367 1.00 27.88 130 ALA A O 1
ATOM 997 N N . HIS A 1 131 ? -24.099 -13.464 -1.039 1.00 29.20 131 HIS A N 1
ATOM 998 C CA . HIS A 1 131 ? -23.538 -12.804 0.123 1.00 29.31 131 HIS A CA 1
ATOM 999 C C . HIS A 1 131 ? -24.008 -11.353 0.049 1.00 30.19 131 HIS A C 1
ATOM 1000 O O . HIS A 1 131 ? -24.590 -10.821 0.996 1.00 28.80 131 HIS A O 1
ATOM 1007 N N . GLU A 1 132 ? -23.755 -10.740 -1.104 1.00 30.62 132 GLU A N 1
ATOM 1008 C CA . GLU A 1 132 ? -24.114 -9.357 -1.388 1.00 32.06 132 GLU A CA 1
ATOM 1009 C C . GLU A 1 132 ? -25.563 -9.062 -0.985 1.00 32.62 132 GLU A C 1
ATOM 1010 O O . GLU A 1 132 ? -25.822 -8.139 -0.209 1.00 31.87 132 GLU A O 1
ATOM 1016 N N . ALA A 1 133 ? -26.494 -9.862 -1.504 1.00 31.88 133 ALA A N 1
ATOM 1017 C CA . ALA A 1 133 ? -27.915 -9.711 -1.212 1.00 30.31 133 ALA A CA 1
ATOM 1018 C C . ALA A 1 133 ? -28.215 -9.760 0.282 1.00 31.18 133 ALA A C 1
ATOM 1019 O O . ALA A 1 133 ? -29.088 -9.049 0.776 1.00 30.99 133 ALA A O 1
ATOM 1021 N N . GLU A 1 134 ? -27.509 -10.614 1.011 1.00 32.39 134 GLU A N 1
ATOM 1022 C CA . GLU A 1 134 ? -27.723 -10.707 2.455 1.00 33.58 134 GLU A CA 1
ATOM 1023 C C . GLU A 1 134 ? -27.376 -9.385 3.144 1.00 34.53 134 GLU A C 1
ATOM 1024 O O . GLU A 1 134 ? -28.213 -8.767 3.810 1.00 33.56 134 GLU A O 1
ATOM 1030 N N . VAL A 1 135 ? -26.125 -8.967 2.977 1.00 34.67 135 VAL A N 1
ATOM 1031 C CA . VAL A 1 135 ? -25.636 -7.739 3.571 1.00 34.76 135 VAL A CA 1
ATOM 1032 C C . VAL A 1 135 ? -26.488 -6.545 3.132 1.00 36.14 135 VAL A C 1
ATOM 1033 O O . VAL A 1 135 ? -26.880 -5.729 3.970 1.00 36.97 135 VAL A O 1
ATOM 1037 N N . LYS A 1 136 ? -26.772 -6.449 1.830 1.00 34.11 136 LYS A N 1
ATOM 1038 C CA . LYS A 1 136 ? -27.595 -5.363 1.287 1.00 34.81 136 LYS A CA 1
ATOM 1039 C C . LYS A 1 136 ? -28.956 -5.218 1.985 1.00 34.29 136 LYS A C 1
ATOM 1040 O O . LYS A 1 136 ? -29.388 -4.113 2.293 1.00 33.37 136 LYS A O 1
ATOM 1046 N N . HIS A 1 137 ? -29.637 -6.333 2.216 1.00 34.33 137 HIS A N 1
ATOM 1047 C CA . HIS A 1 137 ? -30.943 -6.297 2.855 1.00 33.42 137 HIS A CA 1
ATOM 1048 C C . HIS A 1 137 ? -30.886 -6.666 4.325 1.00 34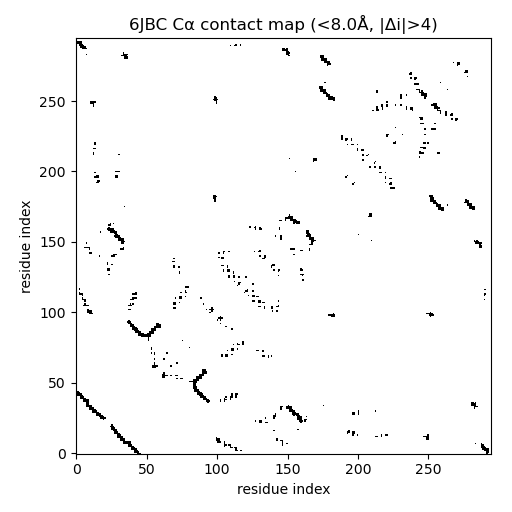.84 137 HIS A C 1
ATOM 1049 O O . HIS A 1 137 ? -31.878 -7.135 4.878 1.00 33.72 137 HIS A O 1
ATOM 1056 N N . LYS A 1 138 ? -29.734 -6.457 4.964 1.00 38.31 138 LYS A N 1
ATOM 1057 C CA . LYS A 1 138 ? -29.586 -6.785 6.393 1.00 40.21 138 LYS A CA 1
ATOM 1058 C C . LYS A 1 138 ? -29.978 -8.240 6.695 1.00 39.84 138 LYS A C 1
ATOM 1059 O O . LYS A 1 138 ? -30.542 -8.521 7.759 1.00 39.43 138 LYS A O 1
ATOM 1065 N N . GLY A 1 139 ? -29.645 -9.144 5.771 1.00 39.58 139 GLY A N 1
ATOM 1066 C CA . GLY A 1 139 ? -29.989 -10.556 5.885 1.00 38.34 139 GLY A CA 1
ATOM 1067 C C . GLY A 1 139 ? -29.091 -11.312 6.844 1.00 39.66 139 GLY A C 1
ATOM 1068 O O . GLY A 1 139 ? -29.558 -12.067 7.692 1.00 41.64 139 GLY A O 1
ATOM 1069 N N . GLY A 1 140 ? -27.790 -11.085 6.715 1.00 39.32 140 GLY A N 1
ATOM 1070 C CA . GLY A 1 140 ? -26.816 -11.738 7.571 1.00 37.68 140 GLY A CA 1
ATOM 1071 C C . GLY A 1 140 ? -25.403 -11.421 7.124 1.00 37.94 140 GLY A C 1
ATOM 1072 O O . GLY A 1 140 ? -25.172 -10.972 5.990 1.00 37.03 140 GLY A O 1
ATOM 1073 N N . LEU A 1 141 ? -24.449 -11.670 8.011 1.00 37.52 141 LEU A N 1
ATOM 1074 C CA . LEU A 1 141 ? -23.059 -11.385 7.696 1.00 36.21 141 LEU A CA 1
ATOM 1075 C C . LEU A 1 141 ? -22.182 -12.627 7.563 1.00 34.77 141 LEU A C 1
ATOM 1076 O O . LEU A 1 141 ? -21.243 -12.636 6.768 1.00 34.73 141 LEU A O 1
ATOM 1081 N N . GLY A 1 142 ? -22.488 -13.677 8.320 1.00 33.06 142 GLY A N 1
ATOM 1082 C CA . GLY A 1 142 ? -21.664 -14.874 8.247 1.00 32.42 142 GLY A CA 1
ATOM 1083 C C . GLY A 1 142 ? -22.330 -16.183 7.859 1.00 31.40 142 GLY A C 1
ATOM 1084 O O . GLY A 1 142 ? -21.694 -17.233 7.894 1.00 30.96 142 GLY A O 1
ATOM 1085 N N . ASP A 1 143 ? -23.598 -16.130 7.472 1.00 30.11 143 ASP A N 1
ATOM 1086 C CA . ASP A 1 143 ? -24.307 -17.339 7.103 1.00 28.68 143 ASP A CA 1
ATOM 1087 C C . ASP A 1 143 ? -23.902 -17.916 5.751 1.00 28.71 143 ASP A C 1
ATOM 1088 O O . ASP A 1 143 ? -23.648 -19.116 5.641 1.00 29.40 143 ASP A O 1
ATOM 1093 N N . VAL A 1 144 ? -23.824 -17.068 4.730 1.00 27.45 144 VAL A N 1
ATOM 1094 C CA . VAL A 1 144 ? -23.474 -17.524 3.393 1.00 26.08 144 VAL A CA 1
ATOM 1095 C C . VAL A 1 144 ? -22.066 -18.089 3.276 1.00 27.20 144 VAL A C 1
ATOM 1096 O O . VAL A 1 144 ? -21.857 -19.113 2.613 1.00 28.27 144 VAL A O 1
ATOM 1100 N N . ILE A 1 145 ? -21.103 -17.431 3.916 1.00 27.57 145 ILE A N 1
ATOM 1101 C CA . ILE A 1 145 ? -19.717 -17.870 3.853 1.00 27.27 145 ILE A CA 1
ATOM 1102 C C . ILE A 1 145 ? -19.531 -19.043 4.796 1.00 26.60 145 ILE A C 1
ATOM 1103 O O . ILE A 1 145 ? -18.725 -19.931 4.541 1.00 26.40 145 ILE A O 1
ATOM 1108 N N . GLY A 1 146 ? -20.298 -19.056 5.879 1.00 26.01 146 GLY A N 1
ATOM 1109 C CA . GLY A 1 146 ? -20.221 -20.170 6.809 1.00 27.05 146 GLY A CA 1
ATOM 1110 C C . GLY A 1 146 ? -20.761 -21.460 6.191 1.00 26.97 146 GLY A C 1
ATOM 1111 O O . GLY A 1 146 ? -20.275 -22.559 6.487 1.00 27.29 146 GLY A O 1
ATOM 1112 N N . GLN A 1 147 ? -21.781 -21.321 5.345 1.00 25.04 147 GLN A N 1
ATOM 1113 C CA . GLN A 1 147 ? -22.402 -22.448 4.654 1.00 23.36 147 GLN A CA 1
ATOM 1114 C C . GLN A 1 147 ? -21.502 -22.974 3.527 1.00 24.21 147 GLN A C 1
ATOM 1115 O O . GLN A 1 147 ? -21.570 -24.143 3.164 1.00 23.33 147 GLN A O 1
ATOM 1121 N N . LEU A 1 148 ? -20.660 -22.115 2.971 1.00 25.45 148 LEU A N 1
ATOM 1122 C CA . LEU A 1 148 ? -19.746 -22.568 1.923 1.00 27.91 148 LEU A CA 1
ATOM 1123 C C . LEU A 1 148 ? -18.601 -23.361 2.558 1.00 28.43 148 LEU A C 1
ATOM 1124 O O . LEU A 1 148 ? -18.071 -24.296 1.947 1.00 27.31 148 LEU A O 1
ATOM 1129 N N . ALA A 1 149 ? -18.230 -22.978 3.786 1.00 28.97 149 ALA A N 1
ATOM 1130 C CA . ALA A 1 149 ? -17.159 -23.654 4.518 1.00 27.06 149 ALA A CA 1
ATOM 1131 C C . ALA A 1 149 ? -17.649 -25.006 4.995 1.00 26.98 149 ALA A C 1
ATOM 1132 O O . ALA A 1 149 ? -16.881 -25.955 5.030 1.00 29.47 149 ALA A O 1
ATOM 1134 N N . GLY A 1 150 ? -18.926 -25.105 5.355 1.00 26.42 150 GLY A N 1
ATOM 1135 C CA . GLY A 1 150 ? -19.457 -26.382 5.805 1.00 24.13 150 GLY A CA 1
ATOM 1136 C C . GLY A 1 150 ? -18.979 -26.793 7.187 1.00 24.85 150 GLY A C 1
ATOM 1137 O O . GLY A 1 150 ? -18.157 -26.120 7.799 1.00 23.12 150 GLY A O 1
ATOM 1138 N N . GLY A 1 151 ? -19.510 -27.900 7.687 1.00 25.59 151 GLY A N 1
ATOM 1139 C CA . GLY A 1 151 ? -19.118 -28.387 8.997 1.00 27.22 151 GLY A CA 1
ATOM 1140 C C . GLY A 1 151 ? -19.051 -27.331 10.084 1.00 28.00 151 GLY A C 1
ATOM 1141 O O . GLY A 1 151 ? -19.890 -26.437 10.157 1.00 28.66 151 GLY A O 1
ATOM 1142 N N . ILE A 1 152 ? -18.047 -27.450 10.948 1.00 28.64 152 ILE A N 1
ATOM 1143 C CA . ILE A 1 152 ? -17.837 -26.501 12.031 1.00 27.60 152 ILE A CA 1
ATOM 1144 C C . ILE A 1 152 ? -16.854 -25.473 11.503 1.00 27.57 152 ILE A C 1
ATOM 1145 O O . ILE A 1 152 ? -15.646 -25.690 11.511 1.00 28.54 152 ILE A O 1
ATOM 1150 N N . GLU A 1 153 ? -17.388 -24.355 11.028 1.00 28.03 153 GLU A N 1
ATOM 1151 C CA . GLU A 1 153 ? -16.575 -23.302 10.448 1.00 29.45 153 GLU A CA 1
ATOM 1152 C C . GLU A 1 153 ? -16.141 -22.269 11.475 1.00 30.70 153 GLU A C 1
ATOM 1153 O O . GLU A 1 153 ? -16.710 -22.191 12.565 1.00 29.64 153 GLU A O 1
ATOM 1159 N N . VAL A 1 154 ? -15.123 -21.491 11.118 1.00 30.03 154 VAL A N 1
ATOM 1160 C CA . VAL A 1 154 ? -14.598 -20.451 11.980 1.00 30.19 154 VAL A CA 1
ATOM 1161 C C . VAL A 1 154 ? -14.134 -19.335 11.072 1.00 30.61 154 VAL A C 1
ATOM 1162 O O . VAL A 1 154 ? -13.186 -19.506 10.325 1.00 29.15 154 VAL A O 1
ATOM 1166 N N . ARG A 1 155 ? -14.815 -18.196 11.136 1.00 33.03 155 ARG A N 1
ATOM 1167 C CA . ARG A 1 155 ? -14.484 -17.034 10.314 1.00 34.23 155 ARG A CA 1
ATOM 1168 C C . ARG A 1 155 ? -13.366 -16.254 10.984 1.00 36.07 155 ARG A C 1
ATOM 1169 O O . ARG A 1 155 ? -13.599 -15.536 11.954 1.00 37.80 155 ARG A O 1
ATOM 1177 N N . ILE A 1 156 ? -12.157 -16.398 10.458 1.00 37.02 156 ILE A N 1
ATOM 1178 C CA . ILE A 1 156 ? -10.988 -15.744 11.027 1.00 37.95 156 ILE A CA 1
ATOM 1179 C C . ILE A 1 156 ? -10.656 -14.403 10.379 1.00 38.27 156 ILE A C 1
ATOM 1180 O O . ILE A 1 156 ? -9.996 -13.555 10.982 1.00 39.21 156 ILE A O 1
ATOM 1185 N N . LYS A 1 157 ? -11.114 -14.212 9.152 1.00 38.04 157 LYS A N 1
ATOM 1186 C CA . LYS A 1 157 ? -10.873 -12.968 8.436 1.00 37.03 157 LYS A CA 1
ATOM 1187 C C . LYS A 1 157 ? -12.197 -12.537 7.818 1.00 37.53 157 LYS A C 1
ATOM 1188 O O . LYS A 1 157 ? -12.730 -13.228 6.942 1.00 36.40 157 LYS A O 1
ATOM 1194 N N . PRO A 1 158 ? -12.745 -11.390 8.273 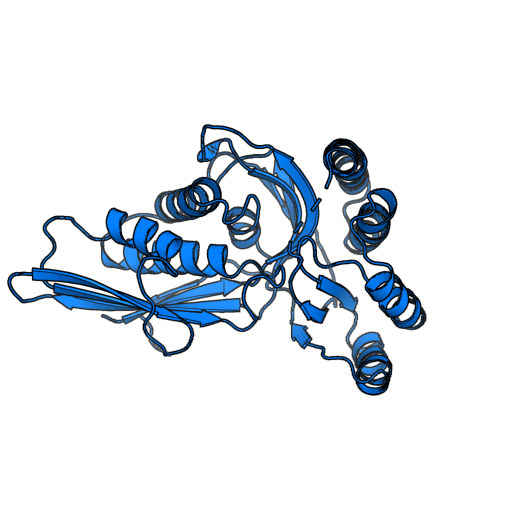1.00 38.31 158 PRO A N 1
ATOM 1195 C CA . PRO A 1 158 ? -14.016 -10.818 7.801 1.00 38.64 158 PRO A CA 1
ATOM 1196 C C . PRO A 1 158 ? -14.044 -10.507 6.308 1.00 37.38 158 PRO A C 1
ATOM 1197 O O . PRO A 1 158 ? -13.100 -9.929 5.774 1.00 37.55 158 PRO A O 1
ATOM 1201 N N . GLY A 1 159 ? -15.136 -10.883 5.644 1.00 36.18 159 GLY A N 1
ATOM 1202 C CA . GLY A 1 159 ? -15.257 -10.629 4.219 1.00 34.95 159 GLY A CA 1
ATOM 1203 C C . GLY A 1 159 ? -16.215 -11.588 3.549 1.00 34.50 159 GLY A C 1
ATOM 1204 O O . GLY A 1 159 ? -16.683 -12.535 4.170 1.00 35.74 159 GLY A O 1
ATOM 1205 N N . GLY A 1 160 ? -16.508 -11.351 2.278 1.00 34.54 160 GLY A N 1
ATOM 1206 C CA . GLY A 1 160 ? -17.425 -12.221 1.570 1.00 36.41 160 GLY A CA 1
ATOM 1207 C C . GLY A 1 160 ? -16.688 -13.269 0.770 1.00 37.62 160 GLY A C 1
ATOM 1208 O O . GLY A 1 160 ? -15.459 -13.308 0.797 1.00 38.53 160 GLY A O 1
ATOM 1209 N N . PRO A 1 161 ? -17.408 -14.134 0.043 1.00 38.38 161 PRO A N 1
ATOM 1210 C CA . PRO A 1 161 ? -16.765 -15.177 -0.758 1.00 39.06 161 PRO A CA 1
ATOM 1211 C C . PRO A 1 161 ? -15.670 -14.598 -1.639 1.00 39.34 161 PRO A C 1
ATOM 1212 O O . PRO A 1 161 ? -15.842 -13.538 -2.242 1.00 39.48 161 PRO A O 1
ATOM 1216 N N . GLY A 1 162 ? -14.543 -15.299 -1.692 1.00 39.02 162 GLY A N 1
ATOM 1217 C CA . GLY A 1 162 ? -13.433 -14.858 -2.506 1.00 39.30 162 GLY A CA 1
ATOM 1218 C C . GLY A 1 162 ? -12.579 -13.825 -1.809 1.00 39.07 162 GLY A C 1
ATOM 1219 O O . GLY A 1 162 ? -11.469 -13.546 -2.246 1.00 41.12 162 GLY A O 1
ATOM 1220 N N . ILE A 1 163 ? -13.087 -13.260 -0.725 1.00 38.01 163 ILE A N 1
ATOM 1221 C CA . ILE A 1 163 ? -12.342 -12.248 0.006 1.00 38.35 163 ILE A CA 1
ATOM 1222 C C . ILE A 1 163 ? -12.079 -12.650 1.456 1.00 36.98 163 ILE A C 1
ATOM 1223 O O . ILE A 1 163 ? -10.955 -12.531 1.939 1.00 37.91 163 ILE A O 1
ATOM 1228 N N . GLY A 1 164 ? -13.107 -13.117 2.152 1.00 34.64 164 GLY A N 1
ATOM 1229 C CA . GLY A 1 164 ? -12.920 -13.544 3.531 1.00 35.89 164 GLY A CA 1
ATOM 1230 C C . GLY A 1 164 ? -12.218 -14.894 3.696 1.00 36.22 164 GLY A C 1
ATOM 1231 O O . GLY A 1 164 ? -12.019 -15.638 2.724 1.00 35.67 164 GLY A O 1
ATOM 1232 N N . VAL A 1 165 ? -11.840 -15.216 4.931 1.00 35.27 165 VAL A N 1
ATOM 1233 C CA . VAL A 1 165 ? -11.155 -16.476 5.216 1.00 34.38 165 VAL A CA 1
ATOM 1234 C C . VAL A 1 165 ? -11.795 -17.209 6.386 1.00 34.41 165 VAL A C 1
ATOM 1235 O O . VAL A 1 165 ? -11.923 -16.658 7.482 1.00 33.89 165 VAL A O 1
ATOM 1239 N N . THR A 1 166 ? -12.197 -18.450 6.153 1.00 34.09 166 THR A N 1
ATOM 1240 C CA . THR A 1 166 ? -12.806 -19.244 7.209 1.00 34.54 166 THR A CA 1
ATOM 1241 C C . THR A 1 166 ? -11.980 -20.509 7.297 1.00 33.73 166 THR A C 1
ATOM 1242 O O . THR A 1 166 ? -11.314 -20.885 6.334 1.00 34.83 166 THR A O 1
ATOM 1246 N N . ASP A 1 167 ? -12.012 -21.152 8.455 1.00 32.29 167 ASP A N 1
ATOM 1247 C CA . ASP A 1 167 ? -11.255 -22.366 8.681 1.00 30.65 167 ASP A CA 1
ATOM 1248 C C . ASP A 1 167 ? -12.259 -23.374 9.216 1.00 29.93 167 ASP A C 1
ATOM 1249 O O . ASP A 1 167 ? -13.389 -23.016 9.545 1.00 31.97 167 ASP A O 1
ATOM 1254 N N . ASN A 1 168 ? -11.856 -24.631 9.308 1.00 26.84 168 ASN A N 1
ATOM 1255 C CA . ASN A 1 168 ? -12.746 -25.653 9.803 1.00 26.57 168 ASN A CA 1
ATOM 1256 C C . ASN A 1 168 ? -12.039 -26.420 10.906 1.00 28.09 168 ASN A C 1
ATOM 1257 O O . ASN A 1 168 ? -10.821 -26.579 10.875 1.00 30.75 168 ASN A O 1
ATOM 1262 N N . LEU A 1 169 ? -12.807 -26.884 11.884 1.00 27.84 169 LEU A N 1
ATOM 1263 C CA . LEU A 1 169 ? -12.257 -27.639 12.995 1.00 27.00 169 LEU A CA 1
ATOM 1264 C C . LEU A 1 169 ? -12.576 -29.101 12.780 1.00 28.39 169 LEU A C 1
ATOM 1265 O O . LEU A 1 169 ? -13.503 -29.450 12.045 1.00 28.21 169 LEU A O 1
ATOM 1270 N N . PHE A 1 170 ? -11.800 -29.961 13.426 1.00 29.63 170 PHE A N 1
ATOM 1271 C CA . PHE A 1 170 ? -12.033 -31.384 13.320 1.00 29.72 170 PHE A CA 1
ATOM 1272 C C . PHE A 1 170 ? -12.928 -31.750 14.495 1.00 31.22 170 PHE A C 1
ATOM 1273 O O . PHE A 1 170 ? -12.963 -31.050 15.508 1.00 32.11 170 PHE A O 1
ATOM 1281 N N . PHE A 1 171 ? -13.673 -32.829 14.356 1.00 31.61 171 PHE A N 1
ATOM 1282 C CA . PHE A 1 171 ? -14.541 -33.247 15.432 1.00 33.99 171 PHE A CA 1
ATOM 1283 C C . PHE A 1 171 ? -14.865 -34.710 15.234 1.00 36.75 171 PHE A C 1
ATOM 1284 O O . PHE A 1 171 ? -14.636 -35.268 14.157 1.00 35.34 171 PHE A O 1
ATOM 1292 N N . GLU A 1 172 ? -15.399 -35.334 16.276 1.00 39.98 172 GLU A N 1
ATOM 1293 C CA . GLU A 1 172 ? -15.717 -36.740 16.186 1.00 44.00 172 GLU A CA 1
ATOM 1294 C C . GLU A 1 172 ? -16.986 -37.110 16.939 1.00 44.78 172 GLU A C 1
ATOM 1295 O O . GLU A 1 172 ? -17.288 -36.552 17.991 1.00 45.59 172 GLU A O 1
ATOM 1301 N N . ASP A 1 173 ? -17.728 -38.055 16.377 1.00 46.11 173 ASP A N 1
ATOM 1302 C CA . ASP A 1 173 ? -18.975 -38.530 16.959 1.00 48.19 173 ASP A CA 1
ATOM 1303 C C . ASP A 1 173 ? -19.845 -37.433 17.554 1.00 48.07 173 ASP A C 1
ATOM 1304 O O . ASP A 1 173 ? -20.412 -37.599 18.633 1.00 49.12 173 ASP A O 1
ATOM 1309 N N . TYR A 1 174 ? -19.955 -36.311 16.851 1.00 47.96 174 TYR A N 1
ATOM 1310 C CA . TYR A 1 174 ? -20.788 -35.221 17.327 1.00 46.28 174 TYR A CA 1
ATOM 1311 C C . TYR A 1 174 ? -21.981 -34.964 16.437 1.00 45.36 174 TYR A C 1
ATOM 1312 O O . TYR A 1 174 ? -21.893 -34.964 15.211 1.00 45.97 174 TYR A O 1
ATOM 1321 N N . LYS A 1 175 ? -23.103 -34.742 17.098 1.00 45.30 175 LYS A N 1
ATOM 1322 C CA . LYS A 1 175 ? -24.371 -34.470 16.460 1.00 42.80 175 LYS A CA 1
ATOM 1323 C C . LYS A 1 175 ? -24.817 -33.149 17.075 1.00 42.39 175 LYS A C 1
ATOM 1324 O O . LYS A 1 175 ? -24.228 -32.703 18.062 1.00 42.04 175 LYS A O 1
ATOM 1330 N N . VAL A 1 176 ? -25.829 -32.512 16.492 1.00 42.84 176 VAL A N 1
ATOM 1331 C CA . VAL A 1 176 ? -26.333 -31.247 17.028 1.00 41.09 176 VAL A CA 1
ATOM 1332 C C . VAL A 1 176 ? -27.767 -31.338 17.556 1.00 41.75 176 VAL A C 1
ATOM 1333 O O . VAL A 1 176 ? -28.666 -31.887 16.906 1.00 40.72 176 VAL A O 1
ATOM 1337 N N . LEU A 1 177 ? -27.957 -30.808 18.760 1.00 41.61 177 LEU A N 1
ATOM 1338 C CA . LEU A 1 177 ? -29.260 -30.770 19.391 1.00 40.97 177 LEU A CA 1
ATOM 1339 C C . LEU A 1 177 ? -29.676 -29.314 19.330 1.00 42.15 177 LEU A C 1
ATOM 1340 O O . LEU A 1 177 ? -28.839 -28.429 19.505 1.00 41.45 177 LEU A O 1
ATOM 1345 N N . VAL A 1 178 ? -30.957 -29.059 19.081 1.00 42.54 178 VAL A N 1
ATOM 1346 C CA . VAL A 1 178 ? -31.433 -27.683 19.039 1.00 44.49 178 VAL A CA 1
ATOM 1347 C C . VAL A 1 178 ? -32.809 -27.506 19.683 1.00 44.75 178 VAL A C 1
ATOM 1348 O O . VAL A 1 178 ? -33.747 -28.263 19.428 1.00 43.66 178 VAL A O 1
ATOM 1352 N N . VAL A 1 179 ? -32.914 -26.500 20.537 1.00 45.69 179 VAL A N 1
ATOM 1353 C CA . VAL A 1 179 ? -34.166 -26.209 21.211 1.00 48.09 179 VAL A CA 1
ATOM 1354 C C . VAL A 1 179 ? -34.613 -24.841 20.720 1.00 50.16 179 VAL A C 1
ATOM 1355 O O . VAL A 1 179 ? -34.345 -23.824 21.361 1.00 50.90 179 VAL A O 1
ATOM 1359 N N . PRO A 1 180 ? -35.280 -24.796 19.555 1.00 51.30 180 PRO A N 1
ATOM 1360 C CA . PRO A 1 180 ? -35.764 -23.544 18.965 1.00 52.92 180 PRO A CA 1
ATOM 1361 C C . PRO A 1 180 ? -36.967 -23.036 19.734 1.00 53.69 180 PRO A C 1
ATOM 1362 O O . PRO A 1 180 ? -37.890 -23.798 20.014 1.00 53.90 180 PRO A O 1
ATOM 1366 N N . LEU A 1 181 ? -36.970 -21.754 20.071 1.00 54.93 181 LEU A N 1
ATOM 1367 C CA . LEU A 1 181 ? -38.095 -21.208 20.815 1.00 56.40 181 LEU A CA 1
ATOM 1368 C C . LEU A 1 181 ? -38.777 -20.073 20.070 1.00 56.84 181 LEU A C 1
ATOM 1369 O O . LEU A 1 181 ? -40.001 -20.027 19.981 1.00 57.06 181 LEU A O 1
ATOM 1374 N N . GLY A 1 182 ? -37.996 -19.143 19.540 1.00 57.63 182 GLY A N 1
ATOM 1375 C CA . GLY A 1 182 ? -38.609 -18.049 18.813 1.00 59.09 182 GLY A CA 1
ATOM 1376 C C . GLY A 1 182 ? -37.624 -17.077 18.206 1.00 60.64 182 GLY A C 1
ATOM 1377 O O . GLY A 1 182 ? -36.481 -17.435 17.927 1.00 60.01 182 GLY A O 1
ATOM 1378 N N . ARG A 1 183 ? -38.076 -15.841 18.012 1.00 62.16 183 ARG A N 1
ATOM 1379 C CA . ARG A 1 183 ? -37.260 -14.775 17.433 1.00 63.98 183 ARG A CA 1
ATOM 1380 C C . ARG A 1 183 ? -36.617 -13.920 18.534 1.00 65.25 183 ARG A C 1
ATOM 1381 O O . ARG A 1 183 ? -36.531 -14.341 19.687 1.00 64.84 183 ARG A O 1
ATOM 1389 N N . LEU A 1 184 ? -36.180 -12.714 18.181 1.00 66.83 184 LEU A N 1
ATOM 1390 C CA . LEU A 1 184 ? -35.545 -11.824 19.151 1.00 68.63 184 LEU A CA 1
ATOM 1391 C C . LEU A 1 184 ? -36.272 -10.479 19.287 1.00 69.89 184 LEU A C 1
ATOM 1392 O O . LEU A 1 184 ? -36.680 -10.080 20.387 1.00 70.12 184 LEU A O 1
ATOM 1394 N N . SER A 1 185 ? -36.430 -9.784 18.165 1.00 70.67 185 SER A N 1
ATOM 1395 C CA . SER A 1 185 ? -37.104 -8.487 18.151 1.00 72.16 185 SER A CA 1
ATOM 1396 C C . SER A 1 185 ? -36.343 -7.460 18.990 1.00 72.53 185 SER A C 1
ATOM 1397 O O . SER A 1 185 ? -35.727 -6.533 18.454 1.00 72.66 185 SER A O 1
ATOM 1399 N N . ASP A 1 191 ? -29.128 -2.503 22.314 1.00 81.62 191 ASP A N 1
ATOM 1400 C CA . ASP A 1 191 ? -28.560 -1.509 23.217 1.00 81.77 191 ASP A CA 1
ATOM 1401 C C . ASP A 1 191 ? -27.097 -1.280 22.869 1.00 82.04 191 ASP A C 1
ATOM 1402 O O . ASP A 1 191 ? -26.358 -2.233 22.642 1.00 82.40 191 ASP A O 1
ATOM 1404 N N . GLY A 1 192 ? -26.678 -0.018 22.828 1.00 82.02 192 GLY A N 1
ATOM 1405 C CA . GLY A 1 192 ? -25.293 0.283 22.506 1.00 81.70 192 GLY A CA 1
ATOM 1406 C C . GLY A 1 192 ? -24.318 -0.453 23.409 1.00 81.25 192 GLY A C 1
ATOM 1407 O O . GLY A 1 192 ? -23.164 -0.697 23.038 1.00 80.11 192 GLY A O 1
ATOM 1408 N N . ASP A 1 193 ? -24.801 -0.816 24.595 1.00 81.60 193 ASP A N 1
ATOM 1409 C CA . ASP A 1 193 ? -24.011 -1.524 25.599 1.00 81.85 193 ASP A CA 1
ATOM 1410 C C . ASP A 1 193 ? -23.460 -2.866 25.112 1.00 80.89 193 ASP A C 1
ATOM 1411 O O . ASP A 1 193 ? -22.303 -3.198 25.375 1.00 80.94 193 ASP A O 1
ATOM 1416 N N . VAL A 1 194 ? -24.285 -3.635 24.405 1.00 79.31 194 VAL A N 1
ATOM 1417 C CA . VAL A 1 194 ? -23.865 -4.943 23.901 1.00 77.71 194 VAL A CA 1
ATOM 1418 C C . VAL A 1 194 ? -22.977 -4.857 22.656 1.00 75.75 194 VAL A C 1
ATOM 1419 O O . VAL A 1 194 ? -22.190 -5.759 22.389 1.00 75.07 194 VAL A O 1
ATOM 1423 N N . VAL A 1 195 ? -23.106 -3.775 21.897 1.00 74.39 195 VAL A N 1
ATOM 1424 C CA . VAL A 1 195 ? -22.301 -3.604 20.694 1.00 73.34 195 VAL A CA 1
ATOM 1425 C C . VAL A 1 195 ? -20.824 -3.679 21.053 1.00 73.56 195 VAL A C 1
ATOM 1426 O O . VAL A 1 195 ? -20.035 -4.313 20.351 1.00 73.88 195 VAL A O 1
ATOM 1430 N N . LYS A 1 196 ? -20.459 -3.020 22.150 1.00 73.11 196 LYS A N 1
ATOM 1431 C CA . LYS A 1 196 ? -19.083 -3.014 22.622 1.00 72.36 196 LYS A CA 1
ATOM 1432 C C . LYS A 1 196 ? -18.796 -4.311 23.389 1.00 72.25 196 LYS A C 1
ATOM 1433 O O . LYS A 1 196 ? -17.641 -4.664 23.629 1.00 72.57 196 LYS A O 1
ATOM 1435 N N . ALA A 1 197 ? -19.857 -5.015 23.774 1.00 71.64 197 ALA A N 1
ATOM 1436 C CA . ALA A 1 197 ? -19.725 -6.272 24.505 1.00 71.84 197 ALA A CA 1
ATOM 1437 C C . ALA A 1 197 ? -19.500 -7.402 23.512 1.00 71.87 197 ALA A C 1
ATOM 1438 O O . ALA A 1 197 ? -19.062 -8.491 23.874 1.00 72.07 197 ALA A O 1
ATOM 1440 N N . ILE A 1 198 ? -19.817 -7.133 22.252 1.00 71.81 198 ILE A N 1
ATOM 1441 C CA . ILE A 1 198 ? -19.643 -8.116 21.198 1.00 71.63 198 ILE A CA 1
ATOM 1442 C C . ILE A 1 198 ? -18.254 -7.936 20.607 1.00 71.53 198 ILE A C 1
ATOM 1443 O O . ILE A 1 198 ? -17.543 -8.907 20.366 1.00 72.17 198 ILE A O 1
ATOM 1448 N N . GLU A 1 199 ? -17.874 -6.685 20.377 1.00 70.48 199 GLU A N 1
ATOM 1449 C CA . GLU A 1 199 ? -16.564 -6.372 19.831 1.00 69.88 199 GLU A CA 1
ATOM 1450 C C . GLU A 1 199 ? -15.459 -6.985 20.686 1.00 69.29 199 GLU A C 1
ATOM 1451 O O . GLU A 1 199 ? -14.450 -7.461 20.170 1.00 69.02 199 GLU A O 1
ATOM 1457 N N . VAL A 1 200 ? -15.666 -6.977 21.998 1.00 68.46 200 VAL A N 1
ATOM 1458 C CA . VAL A 1 200 ? -14.676 -7.486 22.940 1.00 68.06 200 VAL A CA 1
ATOM 1459 C C . VAL A 1 200 ? -14.758 -8.977 23.240 1.00 67.46 200 VAL A C 1
ATOM 1460 O O . VAL A 1 200 ? -13.781 -9.699 23.043 1.00 67.62 200 VAL A O 1
ATOM 1464 N N . GLU A 1 201 ? -15.903 -9.437 23.736 1.00 66.44 201 GLU A N 1
ATOM 1465 C CA . GLU A 1 201 ? -16.062 -10.856 24.046 1.00 66.70 201 GLU A CA 1
ATOM 1466 C C . GLU A 1 201 ? -15.850 -11.714 22.795 1.00 65.63 201 GLU A C 1
ATOM 1467 O O . GLU A 1 201 ? -15.234 -12.780 22.850 1.00 65.90 201 GLU A O 1
ATOM 1473 N N . GLY A 1 202 ? -16.368 -11.239 21.668 1.00 64.51 202 GLY A N 1
ATOM 1474 C CA . GLY A 1 202 ? -16.232 -11.967 20.424 1.00 61.83 202 GLY A CA 1
ATOM 1475 C C . GLY A 1 202 ? -14.788 -12.152 20.011 1.00 60.83 202 GLY A C 1
ATOM 1476 O O . GLY A 1 202 ? -14.307 -13.283 19.960 1.00 61.04 202 GLY A O 1
ATOM 1477 N N . ARG A 1 203 ? -14.093 -11.052 19.725 1.00 59.30 203 ARG A N 1
ATOM 1478 C CA . ARG A 1 203 ? -12.694 -11.124 19.299 1.00 57.68 203 ARG A CA 1
ATOM 1479 C C . ARG A 1 203 ? -11.865 -11.906 20.298 1.00 55.78 203 ARG A C 1
ATOM 1480 O O . ARG A 1 203 ? -10.819 -12.462 19.964 1.00 54.97 203 ARG A O 1
ATOM 1488 N N . LYS A 1 204 ? -12.346 -11.944 21.531 1.00 54.07 204 LYS A N 1
ATOM 1489 C CA . LYS A 1 204 ? -11.649 -12.662 22.586 1.00 53.48 204 LYS A CA 1
ATOM 1490 C C . LYS A 1 204 ? -11.878 -14.153 22.408 1.00 52.26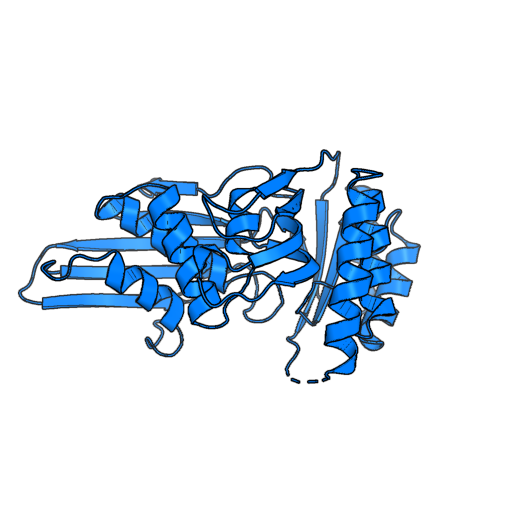 204 LYS A C 1
ATOM 1491 O O . LYS A 1 204 ? -10.937 -14.949 22.527 1.00 51.61 204 LYS A O 1
ATOM 1493 N N . ALA A 1 205 ? -13.129 -14.519 22.131 1.00 50.78 205 ALA A N 1
ATOM 1494 C CA . ALA A 1 205 ? -13.511 -15.914 21.950 1.00 49.81 205 ALA A CA 1
ATOM 1495 C C . ALA A 1 205 ? -12.795 -16.522 20.753 1.00 49.76 205 ALA A C 1
ATOM 1496 O O . ALA A 1 205 ? -12.391 -17.683 20.785 1.00 50.20 205 ALA A O 1
ATOM 1498 N N . LEU A 1 206 ? -12.632 -15.722 19.705 1.00 48.72 206 LEU A N 1
ATOM 1499 C CA . LEU A 1 206 ? -11.966 -16.155 18.486 1.00 47.81 206 LEU A CA 1
ATOM 1500 C C . LEU A 1 206 ? -10.489 -16.453 18.746 1.00 48.48 206 LEU A C 1
ATOM 1501 O O . LEU A 1 206 ? -9.990 -17.544 18.430 1.00 47.30 206 LEU A O 1
ATOM 1506 N N . GLU A 1 207 ? -9.798 -15.472 19.324 1.00 48.55 207 GLU A N 1
ATOM 1507 C CA . GLU A 1 207 ? -8.381 -15.607 19.622 1.00 48.27 207 GLU A CA 1
ATOM 1508 C C . GLU A 1 207 ? -8.144 -16.805 20.524 1.00 47.95 207 GLU A C 1
ATOM 1509 O O . GLU A 1 207 ? -7.149 -17.508 20.363 1.00 47.36 207 GLU A O 1
ATOM 1511 N N . GLU A 1 208 ? -9.067 -17.042 21.457 1.00 48.51 208 GLU A N 1
ATOM 1512 C CA . GLU A 1 208 ? -8.960 -18.178 22.381 1.00 50.69 208 GLU A CA 1
ATOM 1513 C C . GLU A 1 208 ? -9.212 -19.518 21.700 1.00 51.08 208 GLU A C 1
ATOM 1514 O O . GLU A 1 208 ? -8.744 -20.559 22.175 1.00 50.43 208 GLU A O 1
ATOM 1520 N N . LEU A 1 209 ? -9.962 -19.483 20.597 1.00 51.38 209 LEU A N 1
ATOM 1521 C CA . LEU A 1 209 ? -10.281 -20.683 19.825 1.00 50.37 209 LEU A CA 1
ATOM 1522 C C . LEU A 1 209 ? -9.100 -21.046 18.921 1.00 50.19 209 LEU A C 1
ATOM 1523 O O . LEU A 1 209 ? -8.771 -22.218 18.753 1.00 49.72 209 LEU A O 1
ATOM 1528 N N . LEU A 1 210 ? -8.461 -20.035 18.344 1.00 50.13 210 LEU A N 1
ATOM 1529 C CA . LEU A 1 210 ? -7.313 -20.276 17.487 1.00 51.64 210 LEU A CA 1
ATOM 1530 C C . LEU A 1 210 ? -6.121 -20.746 18.325 1.00 53.35 210 LEU A C 1
ATOM 1531 O O . LEU A 1 210 ? -5.029 -20.965 17.802 1.00 53.36 210 LEU A O 1
ATOM 1536 N N . LYS A 1 211 ? -6.341 -20.891 19.631 1.00 54.86 211 LYS A N 1
ATOM 1537 C CA . LYS A 1 211 ? -5.289 -21.327 20.561 1.00 56.55 211 LYS A CA 1
ATOM 1538 C C . LYS A 1 211 ? -5.583 -22.769 20.843 1.00 57.06 211 LYS A C 1
ATOM 1539 O O . LYS A 1 211 ? -4.699 -23.633 20.942 1.00 57.65 211 LYS A O 1
ATOM 1541 N N . GLU A 1 212 ? -6.857 -23.010 21.012 1.00 56.94 212 GLU A N 1
ATOM 1542 C CA . GLU A 1 212 ? -7.286 -24.364 21.186 1.00 57.24 212 GLU A CA 1
ATOM 1543 C C . GLU A 1 212 ? -8.353 -24.617 20.126 1.00 56.10 212 GLU A C 1
ATOM 1544 O O . GLU A 1 212 ? -9.516 -24.281 20.317 1.00 56.38 212 GLU A O 1
ATOM 1550 N N . PRO A 1 213 ? -7.950 -25.158 18.965 1.00 54.79 213 PRO A N 1
ATOM 1551 C CA . PRO A 1 213 ? -8.894 -25.463 17.885 1.00 53.44 213 PRO A CA 1
ATOM 1552 C C . PRO A 1 213 ? -9.698 -26.690 18.270 1.00 52.52 213 PRO A C 1
ATOM 1553 O O . PRO A 1 213 ? -9.280 -27.802 17.937 1.00 52.73 213 PRO A O 1
ATOM 1557 N N . LYS A 1 214 ? -10.818 -26.541 18.962 1.00 51.11 214 LYS A N 1
ATOM 1558 C CA . LYS A 1 214 ? -11.602 -27.729 19.282 1.00 50.68 214 LYS A CA 1
ATOM 1559 C C . LYS A 1 214 ? -13.060 -27.359 19.439 1.00 50.02 214 LYS A C 1
ATOM 1560 O O . LYS A 1 214 ? -13.378 -26.213 19.749 1.00 48.27 214 LYS A O 1
ATOM 1566 N N . PRO A 1 215 ? -13.973 -28.321 19.192 1.00 49.75 215 PRO A N 1
ATOM 1567 C CA . PRO A 1 215 ? -15.401 -28.040 19.330 1.00 49.60 215 PRO A CA 1
ATOM 1568 C C . PRO A 1 215 ? -15.764 -27.842 20.792 1.00 50.01 215 PRO A C 1
ATOM 1569 O O . PRO A 1 215 ? -16.555 -26.959 21.116 1.00 50.96 215 PRO A O 1
ATOM 1573 N N . GLU A 1 216 ? -15.179 -28.658 21.672 1.00 49.54 216 GLU A N 1
ATOM 1574 C CA . GLU A 1 216 ? -15.445 -28.550 23.105 1.00 48.64 216 GLU A CA 1
ATOM 1575 C C . GLU A 1 216 ? -15.129 -27.134 23.552 1.00 48.86 216 GLU A C 1
ATOM 1576 O O . GLU A 1 216 ? -15.919 -26.492 24.248 1.00 49.26 216 GLU A O 1
ATOM 1582 N N . ARG A 1 217 ? -13.958 -26.660 23.142 1.00 48.50 217 ARG A N 1
ATOM 1583 C CA . ARG A 1 217 ? -13.495 -25.328 23.491 1.00 50.16 217 ARG A CA 1
ATOM 1584 C C . ARG A 1 217 ? -14.460 -24.261 22.994 1.00 50.54 217 ARG A C 1
ATOM 1585 O O . ARG A 1 217 ? -14.713 -23.273 23.687 1.00 51.68 217 ARG A O 1
ATOM 1593 N N . MET A 1 218 ? -14.988 -24.467 21.787 1.00 50.14 218 MET A N 1
ATOM 1594 C CA . MET A 1 218 ? -15.922 -23.534 21.162 1.00 48.37 218 MET A CA 1
ATOM 1595 C C . MET A 1 218 ? -17.213 -23.438 21.957 1.00 47.06 218 MET A C 1
ATOM 1596 O O . MET A 1 218 ? -17.732 -22.350 22.176 1.00 45.34 218 MET A O 1
ATOM 1601 N N . MET A 1 219 ? -17.724 -24.588 22.384 1.00 47.57 219 MET A N 1
ATOM 1602 C CA . MET A 1 219 ? -18.955 -24.654 23.168 1.00 48.30 219 MET A CA 1
ATOM 1603 C C . MET A 1 219 ? -18.831 -23.996 24.537 1.00 49.05 219 MET A C 1
ATOM 1604 O O . MET A 1 219 ? -19.835 -23.623 25.147 1.00 48.70 219 MET A O 1
ATOM 1609 N N . VAL A 1 220 ? -17.597 -23.871 25.017 1.00 49.63 220 VAL A N 1
ATOM 1610 C CA . VAL A 1 220 ? -17.329 -23.246 26.302 1.00 50.01 220 VAL A CA 1
ATOM 1611 C C . VAL A 1 220 ? -17.155 -21.750 26.072 1.00 51.74 220 VAL A C 1
ATOM 1612 O O . VAL A 1 220 ? -17.688 -20.931 26.826 1.00 52.05 220 VAL A O 1
ATOM 1616 N N . LEU A 1 221 ? -16.410 -21.407 25.020 1.00 52.35 221 LEU A N 1
ATOM 1617 C CA . LEU A 1 221 ? -16.167 -20.015 24.652 1.00 52.60 221 LEU A CA 1
ATOM 1618 C C . LEU A 1 221 ? -17.467 -19.361 24.200 1.00 53.22 221 LEU A C 1
ATOM 1619 O O . LEU A 1 221 ? -17.589 -18.138 24.221 1.00 54.04 221 LEU A O 1
ATOM 1624 N N . ALA A 1 222 ? -18.429 -20.183 23.783 1.00 53.33 222 ALA A N 1
ATOM 1625 C CA . ALA A 1 222 ? -19.725 -19.688 23.326 1.00 53.48 222 ALA A CA 1
ATOM 1626 C C . ALA A 1 222 ? -20.635 -19.388 24.512 1.00 53.59 222 ALA A C 1
ATOM 1627 O O . ALA A 1 222 ? -21.148 -18.277 24.637 1.00 52.31 222 ALA A O 1
ATOM 1629 N N . ARG A 1 223 ? -20.825 -20.389 25.372 1.00 54.24 223 ARG A N 1
ATOM 1630 C CA . ARG A 1 223 ? -21.667 -20.260 26.564 1.00 55.16 223 ARG A CA 1
ATOM 1631 C C . ARG A 1 223 ? -21.281 -19.040 27.393 1.00 55.26 223 ARG A C 1
ATOM 1632 O O . ARG A 1 223 ? -22.118 -18.469 28.088 1.00 54.79 223 ARG A O 1
ATOM 1640 N N . ASN A 1 224 ? -20.011 -18.648 27.312 1.00 56.37 224 ASN A N 1
ATOM 1641 C CA . ASN A 1 224 ? -19.515 -17.480 28.032 1.00 57.71 224 ASN A CA 1
ATOM 1642 C C . ASN A 1 224 ? -19.902 -16.225 27.254 1.00 58.21 224 ASN A C 1
ATOM 1643 O O . ASN A 1 224 ? -20.464 -15.287 27.812 1.00 60.20 224 ASN A O 1
ATOM 1648 N N . PHE A 1 225 ? -19.601 -16.218 25.961 1.00 57.78 225 PHE A N 1
ATOM 1649 C CA . PHE A 1 225 ? -19.925 -15.092 25.090 1.00 57.34 225 PHE A CA 1
ATOM 1650 C C . PHE A 1 225 ? -21.389 -14.648 25.233 1.00 58.34 225 PHE A C 1
ATOM 1651 O O . PHE A 1 225 ? -21.679 -13.460 25.400 1.00 59.13 225 PHE A O 1
ATOM 1659 N N . ALA A 1 226 ? -22.310 -15.605 25.182 1.00 58.39 226 ALA A N 1
ATOM 1660 C CA . ALA A 1 226 ? -23.729 -15.289 25.277 1.00 59.44 226 ALA A CA 1
ATOM 1661 C C . ALA A 1 226 ? -24.112 -14.601 26.579 1.00 60.17 226 ALA A C 1
ATOM 1662 O O . ALA A 1 226 ? -24.982 -13.726 26.586 1.00 59.09 226 ALA A O 1
ATOM 1664 N N . GLU A 1 227 ? -23.462 -15.000 27.673 1.00 61.43 227 GLU A N 1
ATOM 1665 C CA . GLU A 1 227 ? -23.736 -14.441 28.999 1.00 61.30 227 GLU A CA 1
ATOM 1666 C C . GLU A 1 227 ? -22.960 -13.165 29.277 1.00 61.06 227 GLU A C 1
ATOM 1667 O O . GLU A 1 227 ? -23.531 -12.185 29.753 1.00 61.87 227 GLU A O 1
ATOM 1673 N N . LYS A 1 228 ? -21.666 -13.175 28.972 1.00 60.72 228 LYS A N 1
ATOM 1674 C CA . LYS A 1 228 ? -20.815 -12.015 29.204 1.00 60.98 228 LYS A CA 1
ATOM 1675 C C . LYS A 1 228 ? -21.204 -10.821 28.349 1.00 61.58 228 LYS A C 1
ATOM 1676 O O . LYS A 1 228 ? -20.555 -9.781 28.415 1.00 63.31 228 LYS A O 1
ATOM 1678 N N . THR A 1 229 ? -22.254 -10.966 27.545 1.00 61.65 229 THR A N 1
ATOM 1679 C CA . THR A 1 229 ? -22.711 -9.877 26.677 1.00 60.93 229 THR A CA 1
ATOM 1680 C C . THR A 1 229 ? -24.156 -9.481 26.961 1.00 61.26 229 THR A C 1
ATOM 1681 O O . THR A 1 229 ? -24.647 -8.480 26.432 1.00 59.88 229 THR A O 1
ATOM 1685 N N . GLY A 1 230 ? -24.826 -10.275 27.795 1.00 61.59 230 GLY A N 1
ATOM 1686 C CA . GLY A 1 230 ? -26.211 -10.008 28.134 1.00 63.26 230 GLY A CA 1
ATOM 1687 C C . GLY A 1 230 ? -27.170 -10.602 27.119 1.00 65.23 230 GLY A C 1
ATOM 1688 O O . GLY A 1 230 ? -28.351 -10.807 27.410 1.00 65.61 230 GLY A O 1
ATOM 1689 N N . LEU A 1 231 ? -26.657 -10.879 25.921 1.00 66.61 231 LEU A N 1
ATOM 1690 C CA . LEU A 1 231 ? -27.454 -11.454 24.838 1.00 66.82 231 LEU A CA 1
ATOM 1691 C C . LEU A 1 231 ? -28.292 -12.642 25.277 1.00 67.26 231 LEU A C 1
ATOM 1692 O O . LEU A 1 231 ? -29.445 -12.782 24.872 1.00 66.69 231 LEU A O 1
ATOM 1697 N N . LEU A 1 232 ? -27.709 -13.499 26.106 1.00 68.61 232 LEU A N 1
ATOM 1698 C CA . LEU A 1 232 ? -28.410 -14.684 26.568 1.00 70.17 232 LEU A CA 1
ATOM 1699 C C . LEU A 1 232 ? -29.526 -14.376 27.553 1.00 71.40 232 LEU A C 1
ATOM 1700 O O . LEU A 1 232 ? -29.280 -13.905 28.662 1.00 72.17 232 LEU A O 1
ATOM 1705 N N . PRO A 1 233 ? -30.778 -14.648 27.156 1.00 72.25 233 PRO A N 1
ATOM 1706 C CA . PRO A 1 233 ? -31.940 -14.406 28.017 1.00 72.68 233 PRO A CA 1
ATOM 1707 C C . PRO A 1 233 ? -31.894 -15.309 29.248 1.00 72.75 233 PRO A C 1
ATOM 1708 O O . PRO A 1 233 ? -31.349 -16.411 29.202 1.00 72.76 233 PRO A O 1
ATOM 1712 N N . GLY A 1 234 ? -32.466 -14.842 30.349 1.00 72.55 234 GLY A N 1
ATOM 1713 C CA . GLY A 1 234 ? -32.466 -15.652 31.549 1.00 71.76 234 GLY A CA 1
ATOM 1714 C C . GLY A 1 234 ? -33.316 -16.883 31.321 1.00 71.47 234 GLY A C 1
ATOM 1715 O O . GLY A 1 234 ? -32.963 -17.991 31.734 1.00 70.79 234 GLY A O 1
ATOM 1716 N N . GLU A 1 235 ? -34.442 -16.683 30.645 1.00 71.53 235 GLU A N 1
ATOM 1717 C CA . GLU A 1 235 ? -35.359 -17.774 30.360 1.00 72.46 235 GLU A CA 1
ATOM 1718 C C . GLU A 1 235 ? -34.667 -18.869 29.561 1.00 72.42 235 GLU A C 1
ATOM 1719 O O . GLU A 1 235 ? -35.096 -20.020 29.588 1.00 72.64 235 GLU A O 1
ATOM 1725 N N . LEU A 1 236 ? -33.603 -18.508 28.843 1.00 72.75 236 LEU A N 1
ATOM 1726 C CA . LEU A 1 236 ? -32.837 -19.487 28.071 1.00 72.52 236 LEU A CA 1
ATOM 1727 C C . LEU A 1 236 ? -31.805 -20.088 29.008 1.00 72.55 236 LEU A C 1
ATOM 1728 O O . LEU A 1 236 ? -31.678 -21.309 29.114 1.00 72.54 236 LEU A O 1
ATOM 1733 N N . SER A 1 237 ? -31.073 -19.213 29.688 1.00 72.54 237 SER A N 1
ATOM 1734 C CA . SER A 1 237 ? -30.050 -19.634 30.630 1.00 73.27 237 SER A CA 1
ATOM 1735 C C . SER A 1 237 ? -30.584 -20.724 31.559 1.00 73.46 237 SER A C 1
ATOM 1736 O O . SER A 1 237 ? -29.870 -21.666 31.902 1.00 73.61 237 SER A O 1
ATOM 1739 N N . GLU A 1 238 ? -31.845 -20.602 31.956 1.00 74.03 238 GLU A N 1
ATOM 1740 C CA . GLU A 1 238 ? -32.449 -21.588 32.842 1.00 74.91 238 GLU A CA 1
ATOM 1741 C C . GLU A 1 238 ? -32.626 -22.940 32.168 1.00 74.91 238 GLU A C 1
ATOM 1742 O O . GLU A 1 238 ? -32.479 -23.983 32.806 1.00 75.50 238 GLU A O 1
ATOM 1748 N N . ILE A 1 239 ? -32.951 -22.924 30.880 1.00 74.76 239 ILE A N 1
ATOM 1749 C CA . ILE A 1 239 ? -33.118 -24.168 30.134 1.00 74.45 239 ILE A CA 1
ATOM 1750 C C . ILE A 1 239 ? -31.726 -24.787 29.999 1.00 74.29 239 ILE A C 1
ATOM 1751 O O . ILE A 1 239 ? -31.545 -26.005 30.089 1.00 73.22 239 ILE A O 1
ATOM 1756 N N . ALA A 1 240 ? -30.745 -23.914 29.789 1.00 74.19 240 ALA A N 1
ATOM 1757 C CA . ALA A 1 240 ? -29.363 -24.320 29.625 1.00 73.85 240 ALA A CA 1
ATOM 1758 C C . ALA A 1 240 ? -28.860 -25.056 30.852 1.00 73.86 240 ALA A C 1
ATOM 1759 O O . ALA A 1 240 ? -28.410 -26.197 30.753 1.00 73.57 240 ALA A O 1
ATOM 1761 N N . ARG A 1 241 ? -28.947 -24.400 32.007 1.00 73.43 241 ARG A N 1
ATOM 1762 C CA . ARG A 1 241 ? -28.479 -24.982 33.259 1.00 73.13 241 ARG A CA 1
ATOM 1763 C C . ARG A 1 241 ? -29.037 -26.369 33.540 1.00 72.10 241 ARG A C 1
ATOM 1764 O O . ARG A 1 241 ? -28.453 -27.136 34.303 1.00 72.54 241 ARG A O 1
ATOM 1772 N N . GLU A 1 242 ? -30.159 -26.698 32.920 1.00 70.86 242 GLU A N 1
ATOM 1773 C CA . GLU A 1 242 ? -30.764 -28.013 33.116 1.00 70.11 242 GLU A CA 1
ATOM 1774 C C . GLU A 1 242 ? -30.175 -28.991 32.117 1.00 69.92 242 GLU A C 1
ATOM 1775 O O . GLU A 1 242 ? -29.928 -30.157 32.456 1.00 70.23 242 GLU A O 1
ATOM 1777 N N . LEU A 1 243 ? -29.966 -28.522 30.883 1.00 69.64 243 LEU A N 1
ATOM 1778 C CA . LEU A 1 243 ? -29.402 -29.354 29.815 1.00 68.08 243 LEU A CA 1
ATOM 1779 C C . LEU A 1 243 ? -27.978 -29.739 30.182 1.00 65.91 243 LEU A C 1
ATOM 1780 O O . LEU A 1 243 ? -27.615 -30.912 30.133 1.00 65.27 243 LEU A O 1
ATOM 1785 N N . ASP A 1 244 ? -27.185 -28.736 30.554 1.00 63.86 244 ASP A N 1
ATOM 1786 C CA . ASP A 1 244 ? -25.798 -28.935 30.947 1.00 62.79 244 ASP A CA 1
ATOM 1787 C C . ASP A 1 244 ? -25.605 -30.128 31.881 1.00 62.99 244 ASP A C 1
ATOM 1788 O O . ASP A 1 244 ? -24.649 -30.887 31.734 1.00 63.59 244 ASP A O 1
ATOM 1793 N N . LYS A 1 245 ? -26.510 -30.293 32.840 1.00 6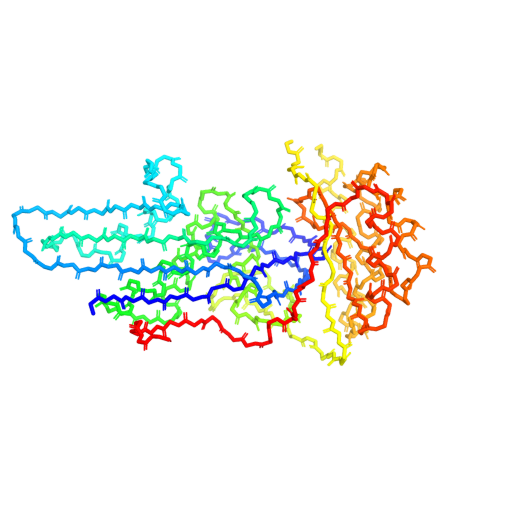2.87 245 LYS A N 1
ATOM 1794 C CA . LYS A 1 245 ? -26.421 -31.395 33.795 1.00 62.62 245 LYS A CA 1
ATOM 1795 C C . LYS A 1 245 ? -26.363 -32.766 33.107 1.00 62.37 245 LYS A C 1
ATOM 1796 O O . LYS A 1 245 ? -25.937 -33.754 33.707 1.00 62.22 245 LYS A O 1
ATOM 1798 N N . VAL A 1 246 ? -26.775 -32.827 31.845 1.00 61.69 246 VAL A N 1
ATOM 1799 C CA . VAL A 1 246 ? -26.768 -34.095 31.119 1.00 61.22 246 VAL A CA 1
ATOM 1800 C C . VAL A 1 246 ? -25.744 -34.133 29.979 1.00 61.13 246 VAL A C 1
ATOM 1801 O O . VAL A 1 246 ? -25.469 -35.200 29.419 1.00 61.19 246 VAL A O 1
ATOM 1805 N N . LEU A 1 247 ? -25.163 -32.979 29.656 1.00 60.21 247 LEU A N 1
ATOM 1806 C CA . LEU A 1 247 ? -24.211 -32.886 28.555 1.00 59.33 247 LEU A CA 1
ATOM 1807 C C . LEU A 1 247 ? -22.761 -32.608 28.945 1.00 59.34 247 LEU A C 1
ATOM 1808 O O . LEU A 1 247 ? -22.473 -31.711 29.744 1.00 59.24 247 LEU A O 1
ATOM 1813 N N . LYS A 1 248 ? -21.850 -33.382 28.359 1.00 58.42 248 LYS A N 1
ATOM 1814 C CA . LYS A 1 248 ? -20.419 -33.238 28.617 1.00 57.77 248 LYS A CA 1
ATOM 1815 C C . LYS A 1 248 ? -19.977 -31.855 28.172 1.00 56.59 248 LYS A C 1
ATOM 1816 O O . LYS A 1 248 ? -18.941 -31.343 28.614 1.00 56.44 248 LYS A O 1
ATOM 1822 N N . ASN A 1 249 ? -20.768 -31.260 27.288 1.00 55.64 249 ASN A N 1
ATOM 1823 C CA . ASN A 1 249 ? -20.482 -29.931 26.774 1.00 53.99 249 ASN A CA 1
ATOM 1824 C C . ASN A 1 249 ? -21.616 -28.974 27.106 1.00 52.70 249 ASN A C 1
ATOM 1825 O O . ASN A 1 249 ? -22.781 -29.364 27.202 1.00 52.29 249 ASN A O 1
ATOM 1830 N N . PRO A 1 250 ? -21.281 -27.699 27.295 1.00 52.05 250 PRO A N 1
ATOM 1831 C CA . PRO A 1 250 ? -22.274 -26.684 27.625 1.00 53.04 250 PRO A CA 1
ATOM 1832 C C . PRO A 1 250 ? -23.113 -26.186 26.441 1.00 54.23 250 PRO A C 1
ATOM 1833 O O . PRO A 1 250 ? -22.574 -25.773 25.402 1.00 55.64 250 PRO A O 1
ATOM 1837 N N . SER A 1 251 ? -24.433 -26.237 26.605 1.00 53.01 251 SER A N 1
ATOM 1838 C CA . SER A 1 251 ? -25.340 -25.752 25.580 1.00 51.25 251 SER A CA 1
ATOM 1839 C C . SER A 1 251 ? -25.115 -24.242 25.515 1.00 49.60 251 SER A C 1
ATOM 1840 O O . SER A 1 251 ? -24.643 -23.640 26.477 1.00 49.59 251 SER A O 1
ATOM 1843 N N . SER A 1 252 ? -25.423 -23.634 24.378 1.00 48.36 252 SER A N 1
ATOM 1844 C CA . SER A 1 252 ? -25.244 -22.198 24.229 1.00 47.20 252 SER A CA 1
ATOM 1845 C C . SER A 1 252 ? -26.378 -21.620 23.402 1.00 46.70 252 SER A C 1
ATOM 1846 O O . SER A 1 252 ? -27.111 -22.346 22.735 1.00 47.47 252 SER A O 1
ATOM 1849 N N . MET A 1 253 ? -26.529 -20.309 23.451 1.00 45.87 253 MET A N 1
ATOM 1850 C CA . MET A 1 253 ? -27.597 -19.673 22.717 1.00 46.45 253 MET A CA 1
ATOM 1851 C C . MET A 1 253 ? -27.334 -19.692 21.224 1.00 46.25 253 MET A C 1
ATOM 1852 O O . MET A 1 253 ? -26.202 -19.478 20.785 1.00 47.05 253 MET A O 1
ATOM 1857 N N . ILE A 1 254 ? -28.381 -19.972 20.451 1.00 45.37 254 ILE A N 1
ATOM 1858 C CA . ILE A 1 254 ? -28.283 -19.946 18.999 1.00 43.36 254 ILE A CA 1
ATOM 1859 C C . ILE A 1 254 ? -28.233 -18.453 18.696 1.00 43.42 254 ILE A C 1
ATOM 1860 O O . ILE A 1 254 ? -29.252 -17.775 18.756 1.00 42.70 254 ILE A O 1
ATOM 1865 N N . MET A 1 255 ? -27.048 -17.941 18.388 1.00 44.38 255 MET A N 1
ATOM 1866 C CA . MET A 1 255 ? -26.885 -16.520 18.114 1.00 46.23 255 MET A CA 1
ATOM 1867 C C . MET A 1 255 ? -27.857 -15.862 17.159 1.00 47.66 255 MET A C 1
ATOM 1868 O O . MET A 1 255 ? -27.895 -16.173 15.969 1.00 49.14 255 MET A O 1
ATOM 1873 N N . LEU A 1 256 ? -28.620 -14.923 17.720 1.00 49.21 256 LEU A N 1
ATOM 1874 C CA . LEU A 1 256 ? -29.622 -14.123 17.027 1.00 48.71 256 LEU A CA 1
ATOM 1875 C C . LEU A 1 256 ? -30.905 -14.881 16.775 1.00 48.93 256 LEU A C 1
ATOM 1876 O O . LEU A 1 256 ? -31.609 -14.649 15.792 1.00 50.88 256 LEU A O 1
ATOM 1881 N N . GLY A 1 257 ? -31.195 -15.783 17.704 1.00 47.55 257 GLY A N 1
ATOM 1882 C CA . GLY A 1 257 ? -32.394 -16.589 17.660 1.00 47.38 257 GLY A CA 1
ATOM 1883 C C . GLY A 1 257 ? -32.686 -16.988 19.094 1.00 47.28 257 GLY A C 1
ATOM 1884 O O . GLY A 1 257 ? -31.761 -17.214 19.878 1.00 48.57 257 GLY A O 1
ATOM 1885 N N . LYS A 1 258 ? -33.957 -17.054 19.462 1.00 46.54 258 LYS A N 1
ATOM 1886 C CA . LYS A 1 258 ? -34.301 -17.446 20.822 1.00 45.84 258 LYS A CA 1
ATOM 1887 C C . LYS A 1 258 ? -34.303 -18.966 20.911 1.00 45.07 258 LYS A C 1
ATOM 1888 O O . LYS A 1 258 ? -35.337 -19.617 20.719 1.00 45.16 258 LYS A O 1
ATOM 1890 N N . GLY A 1 259 ? -33.133 -19.528 21.189 1.00 43.33 259 GLY A N 1
ATOM 1891 C CA . GLY A 1 259 ? -33.020 -20.967 21.298 1.00 41.59 259 GLY A CA 1
ATOM 1892 C C . GLY A 1 259 ? -31.651 -21.372 21.785 1.00 40.79 259 GLY A C 1
ATOM 1893 O O . GLY A 1 259 ? -30.801 -20.528 22.077 1.00 39.33 259 GLY A O 1
ATOM 1894 N N . LEU A 1 260 ? -31.442 -22.679 21.879 1.00 41.47 260 LEU A N 1
ATOM 1895 C CA . LEU A 1 260 ? -30.163 -23.214 22.327 1.00 41.47 260 LEU A CA 1
ATOM 1896 C C . LEU A 1 260 ? -29.754 -24.355 21.419 1.00 41.54 260 LEU A C 1
ATOM 1897 O O . LEU A 1 260 ? -30.555 -24.882 20.639 1.00 42.36 260 LEU A O 1
ATOM 1902 N N . PHE A 1 261 ? -28.496 -24.743 21.532 1.00 41.46 261 PHE A N 1
ATOM 1903 C CA . PHE A 1 261 ? -27.980 -25.843 20.744 1.00 41.09 261 PHE A CA 1
ATOM 1904 C C . PHE A 1 261 ? -26.797 -26.400 21.502 1.00 43.00 261 PHE A C 1
ATOM 1905 O O . PHE A 1 261 ? -26.266 -25.750 22.405 1.00 42.76 261 PHE A O 1
ATOM 1913 N N . ALA A 1 262 ? -26.381 -27.601 21.131 1.00 45.03 262 ALA A N 1
ATOM 1914 C CA . ALA A 1 262 ? -25.259 -28.231 21.783 1.00 46.90 262 ALA A CA 1
ATOM 1915 C C . ALA A 1 262 ? -24.824 -29.416 20.960 1.00 48.49 262 ALA A C 1
ATOM 1916 O O . ALA A 1 262 ? -25.652 -30.082 20.339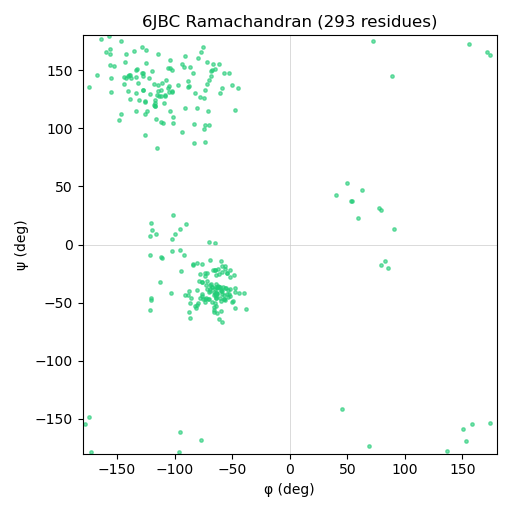 1.00 48.50 262 ALA A O 1
ATOM 1918 N N . LEU A 1 263 ? -23.519 -29.667 20.947 1.00 49.63 263 LEU A N 1
ATOM 1919 C CA . LEU A 1 263 ? -22.975 -30.800 20.221 1.00 50.26 263 LEU A CA 1
ATOM 1920 C C . LEU A 1 263 ? -23.179 -31.947 21.193 1.00 50.94 263 LEU A C 1
ATOM 1921 O O . LEU A 1 263 ? -22.837 -31.821 22.362 1.00 52.86 263 LEU A O 1
ATOM 1926 N N . VAL A 1 264 ? -23.745 -33.055 20.735 1.00 51.25 264 VAL A N 1
ATOM 1927 C CA . VAL A 1 264 ? -23.981 -34.170 21.634 1.00 52.48 264 VAL A CA 1
ATOM 1928 C C . VAL A 1 264 ? -23.691 -35.529 21.011 1.00 54.80 264 VAL A C 1
ATOM 1929 O O . VAL A 1 264 ? -23.898 -35.738 19.814 1.00 54.22 264 VAL A O 1
ATOM 1933 N N . ARG A 1 265 ? -23.205 -36.453 21.837 1.00 56.73 265 ARG A N 1
ATOM 1934 C CA . ARG A 1 265 ? -22.898 -37.807 21.388 1.00 58.60 265 ARG A CA 1
ATOM 1935 C C . ARG A 1 265 ? -24.238 -38.525 21.288 1.00 59.06 265 ARG A C 1
ATOM 1936 O O . ARG A 1 265 ? -25.239 -38.032 21.800 1.00 59.31 265 ARG A O 1
ATOM 1944 N N . ASP A 1 266 ? -24.266 -39.677 20.632 1.00 60.37 266 ASP A N 1
ATOM 1945 C CA . ASP A 1 266 ? -25.513 -40.416 20.477 1.00 62.03 266 ASP A CA 1
ATOM 1946 C C . ASP A 1 266 ? -26.172 -40.805 21.800 1.00 63.80 266 ASP A C 1
ATOM 1947 O O . ASP A 1 266 ? -27.364 -41.119 21.833 1.00 63.41 266 ASP A O 1
ATOM 1952 N N . GLU A 1 267 ? -25.398 -40.786 22.885 1.00 65.50 267 GLU A N 1
ATOM 1953 C CA . GLU A 1 267 ? -25.911 -41.146 24.205 1.00 65.88 267 GLU A CA 1
ATOM 1954 C C . GLU A 1 267 ? -26.535 -39.952 24.908 1.00 66.40 267 GLU A C 1
ATOM 1955 O O . GLU A 1 267 ? -27.731 -39.954 25.183 1.00 67.62 267 GLU A O 1
ATOM 1957 N N . GLU A 1 268 ? -25.731 -38.935 25.200 1.00 66.62 268 GLU A N 1
ATOM 1958 C CA . GLU A 1 268 ? -26.235 -37.739 25.872 1.00 67.45 268 GLU A CA 1
ATOM 1959 C C . GLU A 1 268 ? -27.495 -37.247 25.175 1.00 68.25 268 GLU A C 1
ATOM 1960 O O . GLU A 1 268 ? -28.337 -36.582 25.779 1.00 68.98 268 GLU A O 1
ATOM 1966 N N . ALA A 1 269 ? -27.602 -37.566 23.890 1.00 68.45 269 ALA A N 1
ATOM 1967 C CA . ALA A 1 269 ? -28.739 -37.153 23.086 1.00 69.18 269 ALA A CA 1
ATOM 1968 C C . ALA A 1 269 ? -30.044 -37.675 23.662 1.00 69.61 269 ALA A C 1
ATOM 1969 O O . ALA A 1 269 ? -30.881 -36.905 24.127 1.00 69.72 269 ALA A O 1
ATOM 1971 N N . GLU A 1 270 ? -30.213 -38.990 23.627 1.00 70.36 270 GLU A N 1
ATOM 1972 C CA . GLU A 1 270 ? -31.420 -39.615 24.142 1.00 71.77 270 GLU A CA 1
ATOM 1973 C C . GLU A 1 270 ? -31.703 -39.132 25.561 1.00 72.73 270 GLU A C 1
ATOM 1974 O O . GLU A 1 270 ? -32.857 -38.914 25.936 1.00 72.18 270 GLU A O 1
ATOM 1980 N N . LYS A 1 271 ? -30.639 -38.963 26.341 1.00 73.33 271 LYS A N 1
ATOM 1981 C CA . LYS A 1 271 ? -30.762 -38.503 27.718 1.00 73.76 271 LYS A CA 1
ATOM 1982 C C . LYS A 1 271 ? -31.325 -37.089 27.747 1.00 74.10 271 LYS A C 1
ATOM 1983 O O . LYS A 1 271 ? -32.192 -36.765 28.562 1.00 75.03 271 LYS A O 1
ATOM 1985 N N . ALA A 1 272 ? -30.828 -36.246 26.851 1.00 74.14 272 ALA A N 1
ATOM 1986 C CA . ALA A 1 272 ? -31.284 -34.868 26.778 1.00 73.49 272 ALA A CA 1
ATOM 1987 C C . ALA A 1 272 ? -32.697 -34.808 26.206 1.00 73.13 272 ALA A C 1
ATOM 1988 O O . ALA A 1 272 ? -33.475 -33.926 26.558 1.00 72.97 272 ALA A O 1
ATOM 1990 N N . LYS A 1 273 ? -33.029 -35.749 25.328 1.00 72.95 273 LYS A N 1
ATOM 1991 C CA . LYS A 1 273 ? -34.359 -35.779 24.728 1.00 73.50 273 LYS A CA 1
ATOM 1992 C C . LYS A 1 273 ? -35.405 -35.957 25.816 1.00 73.34 273 LYS A C 1
ATOM 1993 O O . LYS A 1 273 ? -36.494 -35.391 25.750 1.00 73.61 273 LYS A O 1
ATOM 1999 N N . GLN A 1 274 ? -35.060 -36.750 26.822 1.00 72.90 274 GLN A N 1
ATOM 2000 C CA . GLN A 1 274 ? -35.962 -37.004 27.932 1.00 72.04 274 GLN A CA 1
ATOM 2001 C C . GLN A 1 274 ? -36.186 -35.719 28.722 1.00 71.13 274 GLN A C 1
ATOM 2002 O O . GLN A 1 274 ? -37.319 -35.268 28.883 1.00 70.53 274 GLN A O 1
ATOM 2008 N N . LEU A 1 275 ? -35.098 -35.123 29.196 1.00 70.12 275 LEU A N 1
ATOM 2009 C CA . LEU A 1 275 ? -35.175 -33.894 29.973 1.00 69.00 275 LEU A CA 1
ATOM 2010 C C . LEU A 1 275 ? -35.957 -32.787 29.277 1.00 68.83 275 LEU A C 1
ATOM 2011 O O . LEU A 1 275 ? -36.709 -32.055 29.918 1.00 69.01 275 LEU A O 1
ATOM 2016 N N . LEU A 1 276 ? -35.783 -32.668 27.966 1.00 68.50 276 LEU A N 1
ATOM 2017 C CA . LEU A 1 276 ? -36.458 -31.626 27.204 1.00 68.07 276 LEU A CA 1
ATOM 2018 C C . LEU A 1 276 ? -37.931 -31.911 26.962 1.00 68.12 276 LEU A C 1
ATOM 2019 O O . LEU A 1 276 ? -38.773 -31.035 27.162 1.00 67.75 276 LEU A O 1
ATOM 2024 N N . SER A 1 277 ? -38.248 -33.127 26.531 1.00 68.62 277 SER A N 1
ATOM 2025 C CA . SER A 1 277 ? -39.641 -33.484 26.283 1.00 70.07 277 SER A CA 1
ATOM 2026 C C . SER A 1 277 ? -40.370 -33.432 27.618 1.00 71.50 277 SER A C 1
ATOM 2027 O O . SER A 1 277 ? -41.594 -33.288 27.674 1.00 72.26 277 SER A O 1
ATOM 2030 N N . ASP A 1 278 ? -39.595 -33.553 28.691 1.00 71.85 278 ASP A N 1
ATOM 2031 C CA . ASP A 1 278 ? -40.131 -33.522 30.042 1.00 71.82 278 ASP A CA 1
ATOM 2032 C C . ASP A 1 278 ? -40.469 -32.086 30.422 1.00 71.61 278 ASP A C 1
ATOM 2033 O O . ASP A 1 278 ? -41.417 -31.840 31.169 1.00 72.36 278 ASP A O 1
ATOM 2038 N N . MET A 1 279 ? -39.700 -31.137 29.895 1.00 70.79 279 MET A N 1
ATOM 2039 C CA . MET A 1 279 ? -39.929 -29.728 30.184 1.00 69.81 279 MET A CA 1
ATOM 2040 C C . MET A 1 279 ? -40.890 -29.115 29.183 1.00 69.48 279 MET A C 1
ATOM 2041 O O . MET A 1 279 ? -40.957 -27.894 29.056 1.00 68.88 279 MET A O 1
ATOM 2046 N N . ASN A 1 280 ? -41.628 -29.967 28.474 1.00 69.16 280 ASN A N 1
ATOM 2047 C CA . ASN A 1 280 ? -42.593 -29.510 27.473 1.00 69.15 280 ASN A CA 1
ATOM 2048 C C . ASN A 1 280 ? -41.927 -28.571 26.461 1.00 68.59 280 ASN A C 1
ATOM 2049 O O . ASN A 1 280 ? -42.528 -27.596 26.001 1.00 67.86 280 ASN A O 1
ATOM 2051 N N . LEU A 1 281 ? -40.681 -28.882 26.113 1.00 67.62 281 LEU A N 1
ATOM 2052 C CA . LEU A 1 281 ? -39.923 -28.066 25.174 1.00 66.00 281 LEU A CA 1
ATOM 2053 C C . LEU A 1 281 ? -39.782 -28.707 23.801 1.00 64.27 281 LEU A C 1
ATOM 2054 O O . LEU A 1 281 ? -39.809 -29.936 23.669 1.00 63.71 281 LEU A O 1
ATOM 2059 N N . PRO A 1 282 ? -39.642 -27.873 22.755 1.00 62.67 282 PRO A N 1
ATOM 2060 C CA . PRO A 1 282 ? -39.487 -28.340 21.375 1.00 61.42 282 PRO A CA 1
ATOM 2061 C C . PRO A 1 282 ? -37.995 -28.566 21.079 1.00 59.57 282 PRO A C 1
ATOM 2062 O O . PRO A 1 282 ? -37.150 -27.745 21.442 1.00 59.37 282 PRO A O 1
ATOM 2066 N N . TYR A 1 283 ? -37.668 -29.680 20.436 1.00 57.63 283 TYR A N 1
ATOM 2067 C CA . TYR A 1 283 ? -36.271 -29.963 20.125 1.00 56.00 283 TYR A CA 1
ATOM 2068 C C . TYR A 1 283 ? -36.082 -30.638 18.767 1.00 54.40 283 TYR A C 1
ATOM 2069 O O . TYR A 1 283 ? -36.996 -31.268 18.225 1.00 53.45 283 TYR A O 1
ATOM 2078 N N . ASP A 1 284 ? -34.875 -30.498 18.229 1.00 53.17 284 ASP A N 1
ATOM 2079 C CA . ASP A 1 284 ? -34.521 -31.089 16.948 1.00 50.85 284 ASP A CA 1
ATOM 2080 C C . ASP A 1 284 ? -33.089 -31.592 16.975 1.00 48.69 284 ASP A C 1
ATOM 2081 O O . ASP A 1 284 ? -32.207 -30.987 17.596 1.00 47.65 284 ASP A O 1
ATOM 2086 N N . ILE A 1 285 ? -32.878 -32.717 16.303 1.00 46.27 285 ILE A N 1
ATOM 2087 C CA . ILE A 1 285 ? -31.563 -33.318 16.193 1.00 42.82 285 ILE A CA 1
ATOM 2088 C C . ILE A 1 285 ? -31.135 -33.346 14.733 1.00 41.48 285 ILE A C 1
ATOM 2089 O O . ILE A 1 285 ? -31.785 -33.954 13.874 1.00 40.54 285 ILE A O 1
ATOM 2094 N N . ALA A 1 286 ? -30.039 -32.662 14.456 1.00 39.35 286 ALA A N 1
ATOM 2095 C CA . ALA A 1 286 ? -29.495 -32.637 13.115 1.00 37.69 286 ALA A CA 1
ATOM 2096 C C . ALA A 1 286 ? -28.015 -33.023 13.155 1.00 37.20 286 ALA A C 1
ATOM 2097 O O . ALA A 1 286 ? -27.299 -32.714 14.115 1.00 34.61 286 ALA A O 1
ATOM 2099 N N . GLU A 1 287 ? -27.567 -33.725 12.121 1.00 36.77 287 GLU A N 1
ATOM 2100 C CA . GLU A 1 287 ? -26.165 -34.111 12.038 1.00 37.38 287 GLU A CA 1
ATOM 2101 C C . GLU A 1 287 ? -25.391 -32.887 11.545 1.00 34.54 287 GLU A C 1
ATOM 2102 O O . GLU A 1 287 ? -25.981 -31.951 11.008 1.00 35.84 287 GLU A O 1
ATOM 2108 N N . ILE A 1 288 ? -24.084 -32.863 11.766 1.00 32.39 288 ILE A N 1
ATOM 2109 C CA . ILE A 1 288 ? -23.287 -31.742 11.298 1.00 30.48 288 ILE A CA 1
ATOM 2110 C C . ILE A 1 288 ? -23.021 -32.001 9.814 1.00 29.97 288 ILE A C 1
ATOM 2111 O O . ILE A 1 288 ? -22.419 -33.019 9.448 1.00 29.93 288 ILE A O 1
ATOM 2116 N N . TYR A 1 289 ? -23.519 -31.097 8.970 1.00 27.36 289 TYR A N 1
ATOM 2117 C CA . TYR A 1 289 ? -23.352 -31.185 7.526 1.00 26.14 289 TYR A CA 1
ATOM 2118 C C . TYR A 1 289 ? -21.908 -30.806 7.211 1.00 26.09 289 TYR A C 1
ATOM 2119 O O . TYR A 1 289 ? -21.566 -29.630 7.126 1.00 24.81 289 TYR A O 1
ATOM 2128 N N . THR A 1 290 ? -21.080 -31.818 7.001 1.00 28.28 290 THR A N 1
ATOM 2129 C CA . THR A 1 290 ? -19.649 -31.627 6.765 1.00 30.86 290 THR A CA 1
ATOM 2130 C C . THR A 1 290 ? -19.319 -31.319 5.311 1.00 30.17 290 THR A C 1
ATOM 2131 O O . THR A 1 290 ? -18.235 -30.843 4.982 1.00 29.67 290 THR A O 1
ATOM 2135 N N . GLU A 1 291 ? -20.278 -31.602 4.449 1.00 31.16 291 GLU A N 1
ATOM 2136 C CA . GLU A 1 291 ? -20.141 -31.385 3.021 1.00 33.36 291 GLU A CA 1
ATOM 2137 C C . GLU A 1 291 ? -20.286 -29.926 2.611 1.00 31.84 291 GLU A C 1
ATOM 2138 O O . GLU A 1 291 ? -20.288 -29.027 3.453 1.00 31.47 291 GLU A O 1
ATOM 2144 N N . ARG A 1 292 ? -20.419 -29.711 1.305 1.00 29.79 292 ARG A N 1
ATOM 2145 C CA . ARG A 1 292 ? -20.599 -28.380 0.748 1.00 29.94 292 ARG A CA 1
ATOM 2146 C C . ARG A 1 292 ? -21.995 -28.277 0.119 1.00 26.66 292 ARG A C 1
ATOM 2147 O O . ARG A 1 292 ? -22.669 -29.284 -0.097 1.00 22.78 292 ARG A O 1
ATOM 2155 N N . PRO A 1 293 ? -22.461 -27.048 -0.139 1.00 24.67 293 PRO A N 1
ATOM 2156 C CA . PRO A 1 293 ? -23.781 -26.844 -0.739 1.00 23.87 293 PRO A CA 1
ATOM 2157 C C . PRO A 1 293 ? -23.922 -27.665 -2.010 1.00 23.23 293 PRO A C 1
ATOM 2158 O O . PRO A 1 293 ? -22.940 -27.872 -2.718 1.00 25.34 293 PRO A O 1
ATOM 2162 N N . LYS A 1 294 ? -25.128 -28.132 -2.299 1.00 21.80 294 LYS A N 1
ATOM 2163 C CA . LYS A 1 294 ? -25.372 -28.948 -3.486 1.00 21.58 294 LYS A CA 1
ATOM 2164 C C . LYS A 1 294 ? -26.209 -28.227 -4.544 1.00 21.44 294 LYS A C 1
ATOM 2165 O O . LYS A 1 294 ? -27.176 -27.553 -4.223 1.00 22.85 294 LYS A O 1
ATOM 2171 N N . VAL A 1 295 ? -25.837 -28.393 -5.806 1.00 22.22 295 VAL A N 1
ATOM 2172 C CA . VAL A 1 295 ? -26.568 -27.806 -6.919 1.00 23.83 295 VAL A CA 1
ATOM 2173 C C . VAL A 1 295 ? -26.504 -28.809 -8.068 1.00 24.05 295 VAL A C 1
ATOM 2174 O O . VAL A 1 295 ? -25.464 -29.417 -8.295 1.00 25.88 295 VAL A O 1
ATOM 2178 N N . GLY A 1 296 ? -27.611 -29.006 -8.775 1.00 25.29 296 GLY A N 1
ATOM 2179 C CA . GLY A 1 296 ? -27.623 -29.955 -9.878 1.00 25.44 296 GLY A CA 1
ATOM 2180 C C . GLY A 1 296 ? -29.019 -30.195 -10.413 1.00 27.08 296 GLY A C 1
ATOM 2181 O O . GLY A 1 296 ? -30.003 -29.820 -9.779 1.00 26.19 296 GLY A O 1
ATOM 2182 N N . ARG A 1 297 ? -29.114 -30.808 -11.587 1.00 29.48 297 ARG A N 1
ATOM 2183 C CA . ARG A 1 297 ? -30.407 -31.090 -12.189 1.00 31.24 297 ARG A CA 1
ATOM 2184 C C . ARG A 1 297 ? -31.137 -32.002 -11.218 1.00 31.17 297 ARG A C 1
ATOM 2185 O O . ARG A 1 297 ? -30.566 -32.991 -10.779 1.00 30.11 297 ARG A O 1
ATOM 2193 N N . TRP A 1 298 ? -32.383 -31.673 -10.878 1.00 31.33 298 TRP A N 1
ATOM 2194 C CA . TRP A 1 298 ? -33.144 -32.488 -9.935 1.00 33.23 298 TRP A CA 1
ATOM 2195 C C . TRP A 1 298 ? -33.523 -33.823 -10.549 1.00 36.04 298 TRP A C 1
ATOM 2196 O O . TRP A 1 298 ? -34.460 -33.920 -11.344 1.00 37.17 298 TRP A O 1
ATOM 2207 N N . VAL A 1 299 ? -32.797 -34.862 -10.164 1.00 39.07 299 VAL A N 1
ATOM 2208 C CA . VAL A 1 299 ? -33.056 -36.182 -10.711 1.00 42.44 299 VAL A CA 1
ATOM 2209 C C . VAL A 1 299 ? -33.412 -37.194 -9.607 1.00 44.68 299 VAL A C 1
ATOM 2210 O O . VAL A 1 299 ? -33.353 -38.407 -9.814 1.00 46.35 299 VAL A O 1
ATOM 2214 N N . GLY A 1 300 ? -33.795 -36.686 -8.439 1.00 45.62 300 GLY A N 1
ATOM 2215 C CA . GLY A 1 300 ? -34.176 -37.567 -7.353 1.00 46.61 300 GLY A CA 1
ATOM 2216 C C . GLY A 1 300 ? -33.139 -37.682 -6.258 1.00 48.07 300 GLY A C 1
ATOM 2217 O O . GLY A 1 300 ? -32.097 -36.996 -6.355 1.00 50.17 300 GLY A O 1
#

InterPro domains:
  IPR006204 GHMP kinase N-terminal domain [PF00288] (85-151)
  IPR012043 Pantoate kinase [MF_02223] (4-286)
  IPR012043 Pantoate kinase [PIRSF016896] (1-291)
  IPR012043 Pantoate kinase [PTHR42282] (1-283)
  IPR020568 Ribosomal protein uS5 domain 2-type superfamily [SSF54211] (1-158)
  IPR053616 GHMP Kinase PoK-Type [NF041122] (2-300)